Protein AF-A0A2E3C0H1-F1 (afdb_monomer_lite)

Sequence (231 aa):
MNRIRFKNGSYQVLHTPNLVIFPSMELMVGNWEDDELQGFYVEEYNNLSEAQCSAFQLPDIDWYKLVRMNVDHYHQLNKIVGSLLKKYNFFANKETHLMRPEELKEVTFNRVLNFGERYTTTYNMNDIITINIIDPWSKNLVRIANMLEKEPNLRIFNRKVYWDKIIILTGETELGLTYEIKLFPTILWRWAKWTNWYGFTNKNENQKAIEQQRLKAIELQNQVDKGISIR

Secondary structure (DSSP, 8-state):
-TTEEEETTEEEEEEPP--SS-HHHHHHH--SS-GGGTT-EEEEESSHHHHHHHHTTS----HHHHHHTTHHHHHHHHHHHHHHHHHTT---EEEEEE--HHHHHHHHHHHHHHHGGG--TTTT--TTEEEEEEES-HHHHHHHHHHHTT-GGG-EEEEEEETTTEEEEEEE-TTS-EEEEEEEEHHHHHHHHHHT-SSS----TTHHHHHHHHHHHHHHHHHHHHS----

Radius of gyration: 19.52 Å; chains: 1; bounding box: 40×41×61 Å

Structure (mmCIF, N/CA/C/O backbone):
data_AF-A0A2E3C0H1-F1
#
_entry.id   AF-A0A2E3C0H1-F1
#
loop_
_atom_site.group_PDB
_atom_site.id
_atom_site.type_symbol
_atom_site.label_atom_id
_atom_site.label_alt_id
_atom_site.label_comp_id
_atom_site.label_asym_id
_atom_site.label_entity_id
_atom_site.label_seq_id
_atom_site.pdbx_PDB_ins_code
_atom_site.Cartn_x
_atom_site.Cartn_y
_atom_site.Cartn_z
_atom_site.occupancy
_atom_site.B_iso_or_equiv
_atom_site.auth_seq_id
_atom_site.auth_comp_id
_atom_site.auth_asym_id
_atom_site.auth_atom_id
_atom_site.pdbx_PDB_model_num
ATOM 1 N N . MET A 1 1 ? 3.040 -6.111 -24.232 1.00 71.06 1 MET A N 1
ATOM 2 C CA . MET A 1 1 ? 4.317 -6.601 -23.669 1.00 71.06 1 MET A CA 1
ATOM 3 C C . MET A 1 1 ? 4.377 -6.212 -22.202 1.00 71.06 1 MET A C 1
ATOM 5 O O . MET A 1 1 ? 4.135 -5.048 -21.882 1.00 71.06 1 MET A O 1
ATOM 9 N N . ASN A 1 2 ? 4.606 -7.166 -21.301 1.00 83.25 2 ASN A N 1
ATOM 10 C CA . ASN A 1 2 ? 4.376 -6.933 -19.874 1.00 83.25 2 ASN A CA 1
ATOM 11 C C . ASN A 1 2 ? 5.464 -6.073 -19.216 1.00 83.25 2 ASN A C 1
ATOM 13 O O . ASN A 1 2 ? 5.162 -5.345 -18.276 1.00 83.25 2 ASN A O 1
ATOM 17 N N . ARG A 1 3 ? 6.673 -6.039 -19.782 1.00 87.25 3 ARG A N 1
ATOM 18 C CA . ARG A 1 3 ? 7.809 -5.239 -19.295 1.00 87.25 3 ARG A CA 1
ATOM 19 C C . ARG A 1 3 ? 7.939 -3.825 -19.857 1.00 87.25 3 ARG A C 1
ATOM 21 O O . ARG A 1 3 ? 8.905 -3.158 -19.521 1.00 87.25 3 ARG A O 1
ATOM 28 N N . ILE A 1 4 ? 7.011 -3.363 -20.696 1.00 91.50 4 ILE A N 1
ATOM 29 C CA . ILE A 1 4 ? 7.099 -2.039 -21.341 1.00 91.50 4 ILE A CA 1
ATOM 30 C C . ILE A 1 4 ? 5.911 -1.177 -20.942 1.00 91.50 4 ILE A C 1
ATOM 32 O O . ILE A 1 4 ? 4.773 -1.636 -21.063 1.00 91.50 4 ILE A O 1
ATOM 36 N N . ARG A 1 5 ? 6.135 0.077 -20.553 1.00 92.81 5 ARG A N 1
ATOM 37 C CA . ARG A 1 5 ? 5.082 1.104 -20.498 1.00 92.81 5 ARG A CA 1
ATOM 38 C C . ARG A 1 5 ? 5.486 2.340 -21.295 1.00 92.81 5 ARG A C 1
ATOM 40 O O . ARG A 1 5 ? 6.669 2.584 -21.489 1.00 92.81 5 ARG A O 1
ATOM 47 N N . PHE A 1 6 ? 4.510 3.121 -21.741 1.00 90.75 6 PHE A N 1
ATOM 48 C CA . PHE A 1 6 ? 4.754 4.409 -22.386 1.00 90.75 6 PHE A CA 1
ATOM 49 C C . PHE A 1 6 ? 4.352 5.529 -21.429 1.00 90.75 6 PHE A C 1
ATOM 51 O O . PHE A 1 6 ? 3.208 5.559 -20.971 1.00 90.75 6 PHE A O 1
ATOM 58 N N . LYS A 1 7 ? 5.286 6.421 -21.088 1.00 88.88 7 LYS A N 1
ATOM 59 C CA . LYS A 1 7 ? 5.061 7.477 -20.095 1.00 88.88 7 LYS A CA 1
ATOM 60 C C . LYS A 1 7 ? 5.921 8.694 -20.409 1.00 88.88 7 LYS A C 1
ATOM 62 O O . LYS A 1 7 ? 7.088 8.552 -20.734 1.00 88.88 7 LYS A O 1
ATOM 67 N N . ASN A 1 8 ? 5.341 9.891 -20.317 1.00 87.06 8 ASN A N 1
ATOM 68 C CA . ASN A 1 8 ? 6.039 11.166 -20.548 1.00 87.06 8 ASN A CA 1
ATOM 69 C C . ASN A 1 8 ? 6.786 11.266 -21.897 1.00 87.06 8 ASN A C 1
ATOM 71 O O . ASN A 1 8 ? 7.787 11.965 -21.998 1.00 87.06 8 ASN A O 1
ATOM 75 N N . GLY A 1 9 ? 6.292 10.592 -22.939 1.00 88.62 9 GLY A N 1
ATOM 76 C CA . GLY A 1 9 ? 6.898 10.627 -24.273 1.00 88.62 9 GLY A CA 1
ATOM 77 C C . GLY A 1 9 ? 8.019 9.610 -24.508 1.00 88.62 9 GLY A C 1
ATOM 78 O O . GLY A 1 9 ? 8.479 9.519 -25.642 1.00 88.62 9 GLY A O 1
ATOM 79 N N . SER A 1 10 ? 8.414 8.821 -23.501 1.00 92.69 10 SER A N 1
ATOM 80 C CA . SER A 1 10 ? 9.400 7.742 -23.636 1.00 92.69 10 SER A CA 1
ATOM 81 C C . SER A 1 10 ? 8.788 6.360 -23.371 1.00 92.69 10 SER A C 1
ATOM 83 O O . SER A 1 10 ? 7.774 6.201 -22.676 1.00 92.69 10 SER A O 1
ATOM 85 N N . TYR A 1 11 ? 9.391 5.334 -23.973 1.00 93.81 11 TYR A N 1
ATOM 86 C CA . TYR A 1 11 ? 9.109 3.936 -23.666 1.00 93.81 11 TYR A CA 1
ATOM 87 C C . TYR A 1 11 ? 10.015 3.496 -22.527 1.00 93.81 11 TYR A C 1
ATOM 89 O O . TYR A 1 11 ? 11.231 3.513 -22.652 1.00 93.81 11 TYR A O 1
ATOM 97 N N . GLN A 1 12 ? 9.420 3.084 -21.419 1.00 93.56 12 GLN A N 1
ATOM 98 C CA . GLN A 1 12 ? 10.130 2.617 -20.241 1.00 93.56 12 GLN A CA 1
ATOM 99 C C . GLN A 1 12 ? 10.099 1.091 -20.207 1.00 93.56 12 GLN A C 1
ATOM 101 O O . GLN A 1 12 ? 9.017 0.495 -20.273 1.00 93.56 12 GLN A O 1
ATOM 106 N N . VAL A 1 13 ? 11.266 0.465 -20.073 1.00 91.38 13 VAL A N 1
ATOM 107 C CA . VAL A 1 13 ? 11.426 -0.984 -19.911 1.00 91.38 13 VAL A CA 1
ATOM 108 C C . VAL A 1 13 ? 11.847 -1.286 -18.483 1.00 91.38 13 VAL A C 1
ATOM 110 O O . VAL A 1 13 ? 12.742 -0.642 -17.944 1.00 91.38 13 VAL A O 1
ATOM 113 N N . LEU A 1 14 ? 11.183 -2.257 -17.858 1.00 89.62 14 LEU A N 1
ATOM 114 C CA . LEU A 1 14 ? 11.539 -2.721 -16.523 1.00 89.62 14 LEU A CA 1
ATOM 115 C C . LEU A 1 14 ? 12.588 -3.831 -16.606 1.00 89.62 14 LEU A C 1
ATOM 117 O O . LEU A 1 14 ? 12.288 -4.942 -17.062 1.00 89.62 14 LEU A O 1
ATOM 121 N N . HIS A 1 15 ? 13.782 -3.541 -16.104 1.00 86.06 15 HIS A N 1
ATOM 122 C CA . HIS A 1 15 ? 14.871 -4.493 -15.974 1.00 86.06 15 HIS A CA 1
ATOM 123 C C . HIS A 1 15 ? 14.836 -5.126 -14.587 1.00 86.06 15 HIS A C 1
ATOM 125 O O . HIS A 1 15 ? 14.657 -4.453 -13.573 1.00 86.06 15 HIS A O 1
ATOM 131 N N . THR A 1 16 ? 14.962 -6.448 -14.569 1.00 77.62 16 THR A N 1
ATOM 132 C CA . THR A 1 16 ? 15.140 -7.245 -13.351 1.00 77.62 16 THR A CA 1
ATOM 133 C C . THR A 1 16 ? 16.623 -7.597 -13.246 1.00 77.62 16 THR A C 1
ATOM 135 O O . THR A 1 16 ? 17.240 -7.762 -14.304 1.00 77.62 16 THR A O 1
ATOM 138 N N . PRO A 1 17 ? 17.195 -7.751 -12.039 1.00 68.88 17 PRO A N 1
ATOM 139 C CA . PRO A 1 17 ? 18.549 -8.278 -11.876 1.00 68.88 17 PRO A CA 1
ATOM 140 C C . PRO A 1 17 ? 18.680 -9.665 -12.534 1.00 68.88 17 PRO A C 1
ATOM 142 O O . PRO A 1 17 ? 17.685 -10.253 -12.968 1.00 68.88 17 PRO A O 1
ATOM 145 N N . ASN A 1 18 ? 19.912 -10.172 -12.661 1.00 56.59 18 ASN A N 1
ATOM 146 C CA . ASN A 1 18 ? 20.208 -11.479 -13.265 1.00 56.59 18 ASN A CA 1
ATOM 147 C C . ASN A 1 18 ? 19.618 -12.619 -12.421 1.00 56.59 18 ASN A C 1
ATOM 149 O O . ASN A 1 18 ? 20.317 -13.269 -11.648 1.00 56.59 18 ASN A O 1
ATOM 153 N N . LEU A 1 19 ? 18.320 -12.849 -12.571 1.00 55.69 19 LEU A N 1
ATOM 154 C CA . LEU A 1 19 ? 17.603 -13.895 -11.871 1.00 55.69 19 LEU A CA 1
ATOM 155 C C . LEU A 1 19 ? 17.783 -15.222 -12.606 1.00 55.69 19 LEU A C 1
ATOM 157 O O . LEU A 1 19 ? 17.558 -15.328 -13.812 1.00 55.69 19 LEU A O 1
ATOM 161 N N . VAL A 1 20 ? 18.161 -16.252 -11.848 1.00 50.19 20 VAL A N 1
ATOM 162 C CA . VAL A 1 20 ? 18.131 -17.658 -12.286 1.00 50.19 20 VAL A CA 1
ATOM 163 C C . VAL A 1 20 ? 16.683 -18.194 -12.267 1.00 50.19 20 VAL A C 1
ATOM 165 O O . VAL A 1 20 ? 16.387 -19.212 -12.892 1.00 50.19 20 VAL A O 1
ATOM 168 N N . ILE A 1 21 ? 15.762 -17.493 -11.589 1.00 54.34 21 ILE A N 1
ATOM 169 C CA . ILE A 1 21 ? 14.354 -17.860 -11.377 1.00 54.34 21 ILE A CA 1
ATOM 170 C C . ILE A 1 21 ? 13.423 -16.819 -12.033 1.00 54.34 21 ILE A C 1
ATOM 172 O O . ILE A 1 21 ? 13.814 -15.698 -12.347 1.00 54.34 21 ILE A O 1
ATOM 176 N N . PHE A 1 22 ? 12.168 -17.193 -12.306 1.00 60.09 22 PHE A N 1
ATOM 177 C CA . PHE A 1 22 ? 11.164 -16.277 -12.850 1.00 60.09 22 PHE A CA 1
ATOM 178 C C . PHE A 1 22 ? 10.864 -15.125 -11.865 1.00 60.09 22 PHE A C 1
ATOM 180 O O . PHE A 1 22 ? 10.327 -15.402 -10.790 1.00 60.09 22 PHE A O 1
ATOM 187 N N . PRO A 1 23 ? 11.038 -13.843 -12.255 1.00 57.47 23 PRO A N 1
ATOM 188 C CA . PRO A 1 23 ? 10.806 -12.686 -11.377 1.00 57.47 23 PRO A CA 1
ATOM 189 C C . PRO A 1 23 ? 9.388 -12.618 -10.800 1.00 57.47 23 PRO A C 1
ATOM 191 O O . PRO A 1 23 ? 9.147 -12.041 -9.745 1.00 57.47 23 PRO A O 1
ATOM 194 N N . SER A 1 24 ? 8.422 -13.228 -11.494 1.00 57.44 24 SER A N 1
ATOM 195 C CA . SER A 1 24 ? 7.048 -13.322 -11.004 1.00 57.44 24 SER A CA 1
ATOM 196 C C . SER A 1 24 ? 6.953 -14.134 -9.708 1.00 57.44 24 SER A C 1
ATOM 198 O O . SER A 1 24 ? 6.109 -13.818 -8.889 1.00 57.44 24 SER A O 1
ATOM 200 N N . MET A 1 25 ? 7.789 -15.158 -9.496 1.00 60.09 25 MET A N 1
ATOM 201 C CA . MET A 1 25 ? 7.758 -15.955 -8.263 1.00 60.09 25 MET A CA 1
ATOM 202 C C . MET A 1 25 ? 8.371 -15.215 -7.074 1.00 60.09 25 MET A C 1
ATOM 204 O O . MET A 1 25 ? 7.832 -15.290 -5.977 1.00 60.09 25 MET A O 1
ATOM 208 N N . GLU A 1 26 ? 9.443 -14.460 -7.278 1.00 61.78 26 GLU A N 1
ATOM 209 C CA . GLU A 1 26 ? 10.060 -13.672 -6.203 1.00 61.78 26 GLU A CA 1
ATOM 210 C C . GLU A 1 26 ? 9.160 -12.516 -5.764 1.00 61.78 26 GLU A C 1
ATOM 212 O O . GLU A 1 26 ? 8.947 -12.319 -4.570 1.00 61.78 26 GLU A O 1
ATOM 217 N N . LEU A 1 27 ? 8.528 -11.828 -6.725 1.00 61.03 27 LEU A N 1
ATOM 218 C CA . LEU A 1 27 ? 7.491 -10.833 -6.436 1.00 61.03 27 LEU A CA 1
ATOM 219 C C . LEU A 1 27 ? 6.279 -11.440 -5.704 1.00 61.03 27 LEU A C 1
ATOM 221 O O . LEU A 1 27 ? 5.587 -10.718 -4.993 1.00 61.03 27 LEU A O 1
ATOM 225 N N . MET A 1 28 ? 5.999 -12.739 -5.883 1.00 59.97 28 MET A N 1
ATOM 226 C CA . MET A 1 28 ? 4.934 -13.440 -5.149 1.00 59.97 28 MET A CA 1
ATOM 227 C C . MET A 1 28 ? 5.344 -13.767 -3.718 1.00 59.97 28 MET A C 1
ATOM 229 O O . MET A 1 28 ? 4.558 -13.562 -2.802 1.00 59.97 28 MET A O 1
ATOM 233 N N . VAL A 1 29 ? 6.527 -14.346 -3.527 1.00 56.88 29 VAL A N 1
ATOM 234 C CA . VAL A 1 29 ? 6.905 -14.913 -2.229 1.00 56.88 29 VAL A CA 1
ATOM 235 C C . VAL A 1 29 ? 7.360 -13.825 -1.262 1.00 56.88 29 VAL A C 1
ATOM 237 O O . VAL A 1 29 ? 7.065 -13.948 -0.081 1.00 56.88 29 VAL A O 1
ATOM 240 N N . GLY A 1 30 ? 8.009 -12.758 -1.752 1.00 52.34 30 GLY A N 1
ATOM 241 C CA . GLY A 1 30 ? 8.569 -11.696 -0.913 1.00 52.34 30 GLY A CA 1
ATOM 242 C C . GLY A 1 30 ? 9.574 -12.262 0.091 1.00 52.34 30 GLY A C 1
ATOM 243 O O . GLY A 1 30 ? 9.207 -12.682 1.186 1.00 52.34 30 GLY A O 1
ATOM 244 N N . ASN A 1 31 ? 10.857 -12.314 -0.266 1.00 47.72 31 ASN A N 1
ATOM 245 C CA . ASN A 1 31 ? 11.858 -12.855 0.654 1.00 47.72 31 ASN A CA 1
ATOM 246 C C . ASN A 1 31 ? 12.156 -11.858 1.787 1.00 47.72 31 ASN A C 1
ATOM 248 O O . ASN A 1 31 ? 12.276 -10.660 1.548 1.00 47.72 31 ASN A O 1
ATOM 252 N N . TRP A 1 32 ? 12.323 -12.358 3.019 1.00 43.00 32 TRP A N 1
ATOM 253 C CA . TRP A 1 32 ? 12.634 -11.539 4.206 1.00 43.00 32 TRP A CA 1
ATOM 254 C C . TRP A 1 32 ? 13.971 -10.784 4.098 1.00 43.00 32 TRP A C 1
ATOM 256 O O . TRP A 1 32 ? 14.134 -9.759 4.757 1.00 43.00 32 TRP A O 1
ATOM 266 N N . GLU A 1 33 ? 14.906 -11.275 3.277 1.00 49.00 33 GLU A N 1
ATOM 267 C CA . GLU A 1 33 ? 16.220 -10.651 3.058 1.00 49.00 33 GLU A CA 1
ATOM 268 C C . GLU A 1 33 ? 16.279 -9.796 1.777 1.00 49.00 33 GLU A C 1
ATOM 270 O O . GLU A 1 33 ? 17.138 -8.931 1.688 1.00 49.00 33 GLU A O 1
ATOM 275 N N . ASP A 1 34 ? 15.346 -9.960 0.822 1.00 52.75 34 ASP A N 1
ATOM 276 C CA . ASP A 1 34 ? 15.227 -9.176 -0.432 1.00 52.75 34 ASP A CA 1
ATOM 277 C C . ASP A 1 34 ? 16.498 -8.992 -1.296 1.00 52.75 34 ASP A C 1
ATOM 279 O O . ASP A 1 34 ? 16.452 -8.286 -2.304 1.00 52.75 34 ASP A O 1
ATOM 283 N N . ASP A 1 35 ? 17.619 -9.628 -0.957 1.00 51.03 35 ASP A N 1
ATOM 284 C CA . ASP A 1 35 ? 18.908 -9.416 -1.626 1.00 51.03 35 ASP A CA 1
ATOM 285 C C . ASP A 1 35 ? 18.879 -9.791 -3.120 1.00 51.03 35 ASP A C 1
ATOM 287 O O . ASP A 1 35 ? 19.577 -9.179 -3.926 1.00 51.03 35 ASP A O 1
ATOM 291 N N . GLU A 1 36 ? 18.013 -10.728 -3.523 1.00 52.81 36 GLU A N 1
ATOM 292 C CA . GLU A 1 36 ? 17.829 -11.142 -4.926 1.00 52.81 36 GLU A CA 1
ATOM 293 C C . GLU A 1 36 ? 16.987 -10.151 -5.752 1.00 52.81 36 GLU A C 1
ATOM 295 O O . GLU A 1 36 ? 17.074 -10.130 -6.979 1.00 52.81 36 GLU A O 1
ATOM 300 N N . LEU A 1 37 ? 16.204 -9.289 -5.093 1.00 56.81 37 LEU A N 1
ATOM 301 C CA . LEU A 1 37 ? 15.351 -8.282 -5.732 1.00 56.81 37 LEU A CA 1
ATOM 302 C C . LEU A 1 37 ? 16.016 -6.895 -5.803 1.00 56.81 37 LEU A C 1
ATOM 304 O O . LEU A 1 37 ? 15.425 -5.954 -6.340 1.00 56.81 37 LEU A O 1
ATOM 308 N N . GLN A 1 38 ? 17.252 -6.762 -5.315 1.00 59.25 38 GLN A N 1
ATOM 309 C CA . GLN A 1 38 ? 18.065 -5.560 -5.498 1.00 59.25 38 GLN A CA 1
ATOM 310 C C . GLN A 1 38 ? 18.543 -5.440 -6.952 1.00 59.25 38 GLN A C 1
ATOM 312 O O . GLN A 1 38 ? 18.881 -6.423 -7.606 1.00 59.25 38 GLN A O 1
ATOM 317 N N . GLY A 1 39 ? 18.589 -4.213 -7.475 1.00 65.44 39 GLY A N 1
ATOM 318 C CA . GLY A 1 39 ? 19.062 -3.957 -8.844 1.00 65.44 39 GLY A CA 1
ATOM 319 C C . GLY A 1 39 ? 17.983 -3.973 -9.930 1.00 65.44 39 GLY A C 1
ATOM 320 O O . GLY A 1 39 ? 18.314 -4.003 -11.115 1.00 65.44 39 GLY A O 1
ATOM 321 N N . PHE A 1 40 ? 16.696 -3.901 -9.568 1.00 79.38 40 PHE A N 1
ATOM 322 C CA . PHE A 1 40 ? 15.684 -3.470 -10.535 1.00 79.38 40 PHE A CA 1
ATOM 323 C C . PHE A 1 40 ? 15.992 -2.041 -10.981 1.00 79.38 40 PHE A C 1
ATOM 325 O O . PHE A 1 40 ? 16.271 -1.161 -10.165 1.00 79.38 40 PHE A O 1
ATOM 332 N N . TYR A 1 41 ? 15.876 -1.790 -12.279 1.00 85.56 41 TYR A N 1
ATOM 333 C CA . TYR A 1 41 ? 15.976 -0.445 -12.826 1.00 85.56 41 TYR A CA 1
ATOM 334 C C . TYR A 1 41 ? 15.032 -0.277 -14.013 1.00 85.56 41 TYR A C 1
ATOM 336 O O . TYR A 1 41 ? 14.503 -1.242 -14.569 1.00 85.56 41 TYR A O 1
ATOM 344 N N . VAL A 1 42 ? 14.772 0.977 -14.369 1.00 88.06 42 VAL A N 1
ATOM 345 C CA . VAL A 1 42 ? 13.973 1.323 -15.543 1.00 88.06 42 VAL A CA 1
ATOM 346 C C . VAL A 1 42 ? 14.883 1.992 -16.556 1.00 88.06 42 VAL A C 1
ATOM 348 O O . VAL A 1 42 ? 15.536 2.982 -16.235 1.00 88.06 42 VAL A O 1
ATOM 351 N N . GLU A 1 43 ? 14.904 1.449 -17.767 1.00 91.12 43 GLU A N 1
ATOM 352 C CA . GLU A 1 43 ? 15.620 2.021 -18.904 1.00 91.12 43 GLU A CA 1
ATOM 353 C C . GLU A 1 43 ? 14.623 2.704 -19.841 1.00 91.12 43 GLU A C 1
ATOM 355 O O . GLU A 1 43 ? 13.515 2.201 -20.057 1.00 91.12 43 GLU A O 1
ATOM 360 N N . GLU A 1 44 ? 14.988 3.873 -20.366 1.00 92.81 44 GLU A N 1
ATOM 361 C CA . GLU A 1 44 ? 14.123 4.662 -21.241 1.00 92.81 44 GLU A CA 1
ATOM 362 C C . GLU A 1 44 ? 14.606 4.622 -22.690 1.00 92.81 44 GLU A C 1
ATOM 364 O O . GLU A 1 44 ? 15.787 4.800 -22.975 1.00 92.81 44 GLU A O 1
ATOM 369 N N . TYR A 1 45 ? 13.660 4.460 -23.611 1.00 93.94 45 TYR A N 1
ATOM 370 C CA . TYR A 1 45 ? 13.889 4.397 -25.046 1.00 93.94 45 TYR A CA 1
ATOM 371 C C . TYR A 1 45 ? 13.006 5.404 -25.775 1.00 93.94 45 TYR A C 1
ATOM 373 O O . TYR A 1 45 ? 11.858 5.664 -25.397 1.00 93.94 45 TYR A O 1
ATOM 381 N N . ASN A 1 46 ? 13.525 5.928 -26.882 1.00 93.19 46 ASN A N 1
ATOM 382 C CA . ASN A 1 46 ? 12.803 6.885 -27.719 1.00 93.19 46 ASN A CA 1
ATOM 383 C C . ASN A 1 46 ? 11.826 6.200 -28.684 1.00 93.19 46 ASN A C 1
ATOM 385 O O . ASN A 1 46 ? 10.861 6.820 -29.129 1.00 93.19 46 ASN A O 1
ATOM 389 N N . ASN A 1 47 ? 12.056 4.927 -29.019 1.00 93.62 47 ASN A N 1
ATOM 390 C CA . ASN A 1 47 ? 11.200 4.177 -29.929 1.00 93.62 47 ASN A CA 1
ATOM 391 C C . ASN A 1 47 ? 10.788 2.814 -29.359 1.00 93.62 47 ASN A C 1
ATOM 393 O O . ASN A 1 47 ? 11.462 2.220 -28.518 1.00 93.62 47 ASN A O 1
ATOM 397 N N . LEU A 1 48 ? 9.637 2.331 -29.833 1.00 93.25 48 LEU A N 1
ATOM 398 C CA . LEU A 1 48 ? 9.054 1.075 -29.370 1.00 93.25 48 LEU A CA 1
ATOM 399 C C . LEU A 1 48 ? 9.913 -0.134 -29.760 1.00 93.25 48 LEU A C 1
ATOM 401 O O . LEU A 1 48 ? 9.978 -1.091 -28.997 1.00 93.25 48 LEU A O 1
ATOM 405 N N . SER A 1 49 ? 10.559 -0.098 -30.927 1.00 94.19 49 SER A N 1
ATOM 406 C CA . SER A 1 49 ? 11.342 -1.224 -31.443 1.00 94.19 49 SER A CA 1
ATOM 407 C C . SER A 1 49 ? 12.553 -1.532 -30.560 1.00 94.19 49 SER A C 1
ATOM 409 O O . SER A 1 49 ? 12.772 -2.687 -30.213 1.00 94.19 49 SER A O 1
ATOM 411 N N . GLU A 1 50 ? 13.302 -0.513 -30.137 1.00 92.62 50 GLU A N 1
ATOM 412 C CA . GLU A 1 50 ? 14.419 -0.645 -29.193 1.00 92.62 50 GLU A CA 1
ATOM 413 C C . GLU A 1 50 ? 13.938 -1.168 -27.840 1.00 92.62 50 GLU A C 1
ATOM 415 O O . GLU A 1 50 ? 14.492 -2.139 -27.321 1.00 92.62 50 GLU A O 1
ATOM 420 N N . ALA A 1 51 ? 12.849 -0.594 -27.317 1.00 93.00 51 ALA A N 1
ATOM 421 C CA . ALA A 1 51 ? 12.249 -1.044 -26.066 1.00 93.00 51 ALA A CA 1
ATOM 422 C C . ALA A 1 51 ? 11.826 -2.523 -26.132 1.00 93.00 51 ALA A C 1
ATOM 424 O O . ALA A 1 51 ? 12.013 -3.274 -25.176 1.00 93.00 51 ALA A O 1
ATOM 425 N N . GLN A 1 52 ? 11.272 -2.961 -27.266 1.00 92.50 52 GLN A N 1
ATOM 426 C CA . GLN A 1 52 ? 10.910 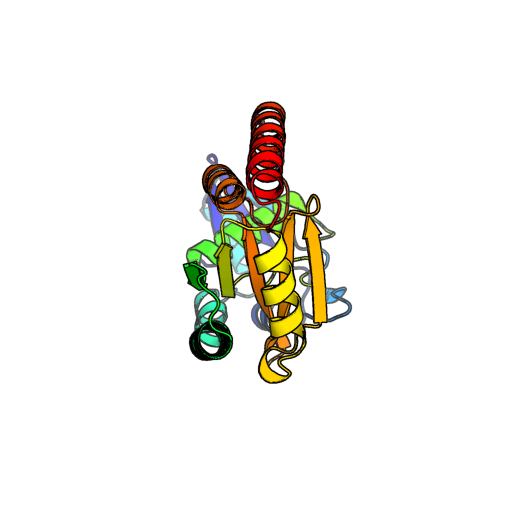-4.357 -27.509 1.00 92.50 52 GLN A CA 1
ATOM 427 C C . GLN A 1 52 ? 12.140 -5.259 -27.571 1.00 92.50 52 GLN A C 1
ATOM 429 O O . GLN A 1 52 ? 12.159 -6.279 -26.886 1.00 92.50 52 GLN A O 1
ATOM 434 N N . CYS A 1 53 ? 13.165 -4.883 -28.338 1.00 91.38 53 CYS A N 1
ATOM 435 C CA . CYS A 1 53 ? 14.415 -5.636 -28.434 1.00 91.38 53 CYS A CA 1
ATOM 436 C C . CYS A 1 53 ? 15.055 -5.858 -27.060 1.00 91.38 53 CYS A C 1
ATOM 438 O O . CYS A 1 53 ? 15.472 -6.976 -26.767 1.00 91.38 53 CYS A O 1
ATOM 440 N N . SER A 1 54 ? 15.080 -4.824 -26.217 1.00 88.88 54 SER A N 1
ATOM 441 C CA . SER A 1 54 ? 15.568 -4.919 -24.839 1.00 88.88 54 SER A CA 1
ATOM 442 C C . SER A 1 54 ? 14.689 -5.842 -23.989 1.00 88.88 54 SER A C 1
ATOM 444 O O . SER A 1 54 ? 15.162 -6.814 -23.401 1.00 88.88 54 SER A O 1
ATOM 446 N N . ALA A 1 55 ? 13.371 -5.630 -24.007 1.00 88.94 55 ALA A N 1
ATOM 447 C CA . ALA A 1 55 ? 12.442 -6.413 -23.201 1.00 88.94 55 ALA A CA 1
ATOM 448 C C . ALA A 1 55 ? 12.390 -7.908 -23.580 1.00 88.94 55 ALA A C 1
ATOM 450 O O . ALA A 1 55 ? 12.110 -8.730 -22.712 1.00 88.94 55 ALA A O 1
ATOM 451 N N . PHE A 1 56 ? 12.658 -8.279 -24.839 1.00 88.69 56 PHE A N 1
ATOM 452 C CA . PHE A 1 56 ? 12.698 -9.681 -25.285 1.00 88.69 56 PHE A CA 1
ATOM 453 C C . PHE A 1 56 ? 13.894 -10.471 -24.741 1.00 88.69 56 PHE A C 1
ATOM 455 O O . PHE A 1 56 ? 13.852 -11.699 -24.740 1.00 88.69 56 PHE A O 1
ATOM 462 N N . GLN A 1 57 ? 14.943 -9.792 -24.273 1.00 87.12 57 GLN A N 1
ATOM 463 C CA . GLN A 1 57 ? 16.105 -10.436 -23.652 1.00 87.12 57 GLN A CA 1
ATOM 464 C C . GLN A 1 57 ? 15.844 -10.829 -22.190 1.00 87.12 57 GLN A C 1
ATOM 466 O O . GLN A 1 57 ? 16.655 -11.523 -21.583 1.00 87.12 57 GLN A O 1
ATOM 471 N N . LEU A 1 58 ? 14.717 -10.391 -21.621 1.00 85.06 58 LEU A N 1
ATOM 472 C CA . LEU A 1 58 ? 14.377 -10.553 -20.213 1.00 85.06 58 LEU A CA 1
ATOM 473 C C . LEU A 1 58 ? 13.209 -11.544 -20.039 1.00 85.06 58 LEU A C 1
ATOM 475 O O . LEU A 1 58 ? 12.305 -11.585 -20.876 1.00 85.06 58 LEU A O 1
ATOM 479 N N . PRO A 1 59 ? 13.156 -12.314 -18.934 1.00 82.06 59 PRO A N 1
ATOM 480 C CA . PRO A 1 59 ? 12.056 -13.248 -18.677 1.00 82.06 59 PRO A CA 1
ATOM 481 C C . PRO A 1 59 ? 10.734 -12.501 -18.471 1.00 82.06 59 PRO A C 1
ATOM 483 O O . PRO A 1 59 ? 10.713 -11.499 -17.770 1.00 82.06 59 PRO A O 1
ATOM 486 N N . ASP A 1 60 ? 9.611 -12.954 -19.024 1.00 82.62 60 ASP A N 1
ATOM 487 C CA . ASP A 1 60 ? 8.361 -12.182 -18.928 1.00 82.62 60 ASP A CA 1
ATOM 488 C C . ASP A 1 60 ? 7.821 -12.057 -17.482 1.00 82.62 60 ASP A C 1
ATOM 490 O O . ASP A 1 60 ? 8.098 -12.892 -16.616 1.00 82.62 60 ASP A O 1
ATOM 494 N N . ILE A 1 61 ? 7.045 -10.998 -17.217 1.00 84.69 61 ILE A N 1
ATOM 495 C CA . ILE A 1 61 ? 6.375 -10.780 -15.922 1.00 84.69 61 ILE A CA 1
ATOM 496 C C . ILE A 1 61 ? 4.868 -10.928 -16.109 1.00 84.69 61 ILE A C 1
ATOM 498 O O . ILE A 1 61 ? 4.241 -10.126 -16.799 1.00 84.69 61 ILE A O 1
ATOM 502 N N . ASP A 1 62 ? 4.267 -11.924 -15.461 1.00 86.62 62 ASP A N 1
ATOM 503 C CA . ASP A 1 62 ? 2.829 -12.169 -15.564 1.00 86.62 62 ASP A CA 1
ATOM 504 C C . ASP A 1 62 ? 2.061 -11.417 -14.466 1.00 86.62 62 ASP A C 1
ATOM 506 O O . ASP A 1 62 ? 1.711 -11.959 -13.413 1.00 86.62 62 ASP A O 1
ATOM 510 N N . TRP A 1 63 ? 1.783 -10.136 -14.727 1.00 87.12 63 TRP A N 1
ATOM 511 C CA . TRP A 1 63 ? 0.998 -9.273 -13.835 1.00 87.12 63 TRP A CA 1
ATOM 512 C C . TRP A 1 63 ? -0.409 -9.814 -13.566 1.00 87.12 63 TRP A C 1
ATOM 514 O O . TRP A 1 63 ? -0.958 -9.607 -12.484 1.00 87.12 63 TRP A O 1
ATOM 524 N N . TYR A 1 64 ? -1.003 -10.512 -14.538 1.00 90.31 64 TYR A N 1
ATOM 525 C CA . TYR A 1 64 ? -2.344 -11.064 -14.390 1.00 90.31 64 TYR A CA 1
ATOM 526 C C . TYR A 1 64 ? -2.342 -12.217 -13.393 1.00 90.31 64 TYR A C 1
ATOM 528 O O . TYR A 1 64 ? -3.179 -12.260 -12.491 1.00 90.31 64 TYR A O 1
ATOM 536 N N . LYS A 1 65 ? -1.371 -13.127 -13.509 1.00 86.88 65 LYS A N 1
ATOM 537 C CA . LYS A 1 65 ? -1.176 -14.216 -12.551 1.00 86.88 65 LYS A CA 1
ATOM 538 C C . LYS A 1 65 ? -0.899 -13.685 -11.146 1.00 86.88 65 LYS A C 1
ATOM 540 O O . LYS A 1 65 ? -1.513 -14.184 -10.205 1.00 86.88 65 LYS A O 1
ATOM 545 N N . LEU A 1 66 ? -0.062 -12.650 -11.015 1.00 83.69 66 LEU A N 1
ATOM 546 C CA . LEU A 1 66 ? 0.223 -11.991 -9.733 1.00 83.69 66 LEU A CA 1
ATOM 547 C C . LEU A 1 66 ? -1.057 -11.506 -9.036 1.00 83.69 66 LEU A C 1
ATOM 549 O O . LEU A 1 66 ? -1.300 -11.837 -7.877 1.00 83.69 66 LEU A O 1
ATOM 553 N N . VAL A 1 67 ? -1.922 -10.781 -9.749 1.00 88.81 67 VAL A N 1
ATOM 554 C CA . VAL A 1 67 ? -3.200 -10.310 -9.190 1.00 88.81 67 VAL A CA 1
ATOM 555 C C . VAL A 1 67 ? -4.165 -11.468 -8.935 1.00 88.81 67 VAL A C 1
ATOM 557 O O . VAL A 1 67 ? -4.787 -11.534 -7.877 1.00 88.81 67 VAL A O 1
ATOM 560 N N . ARG A 1 68 ? -4.282 -12.415 -9.874 1.00 90.56 68 ARG A N 1
ATOM 561 C CA . ARG A 1 68 ? -5.221 -13.542 -9.779 1.00 90.56 68 ARG A CA 1
ATOM 562 C C . ARG A 1 68 ? -4.982 -14.395 -8.534 1.00 90.56 68 ARG A C 1
ATOM 564 O O . ARG A 1 68 ? -5.948 -14.816 -7.906 1.00 90.56 68 ARG A O 1
ATOM 571 N N . MET A 1 69 ? -3.725 -14.619 -8.157 1.00 86.00 69 MET A N 1
ATOM 572 C CA . MET A 1 69 ? -3.371 -15.386 -6.954 1.00 86.00 69 MET A CA 1
ATOM 573 C C . MET A 1 69 ? -3.822 -14.716 -5.648 1.00 86.00 69 MET A C 1
ATOM 575 O O . MET A 1 69 ? -3.954 -15.384 -4.629 1.00 86.00 69 MET A O 1
ATOM 579 N N . ASN A 1 70 ? -4.112 -13.414 -5.680 1.00 88.94 70 ASN A N 1
ATOM 580 C CA . ASN A 1 70 ? -4.560 -12.644 -4.524 1.00 88.94 70 ASN A CA 1
ATOM 581 C C . ASN A 1 70 ? -6.093 -12.561 -4.400 1.00 88.94 70 ASN A C 1
ATOM 583 O O . ASN A 1 70 ? -6.590 -12.080 -3.384 1.00 88.94 70 ASN A O 1
ATOM 587 N N . VAL A 1 71 ? -6.864 -13.021 -5.394 1.00 93.19 71 VAL A N 1
ATOM 588 C CA . VAL A 1 71 ? -8.331 -12.845 -5.436 1.00 93.19 71 VAL A CA 1
ATOM 589 C C . VAL A 1 71 ? -9.032 -13.545 -4.269 1.00 93.19 71 VAL A C 1
ATOM 591 O O . VAL A 1 71 ? -9.854 -12.938 -3.580 1.00 93.19 71 VAL A O 1
ATOM 594 N N . ASP A 1 72 ? -8.693 -14.806 -4.005 1.00 93.81 72 ASP A N 1
ATOM 595 C CA . ASP A 1 72 ? -9.349 -15.570 -2.940 1.00 93.81 72 ASP A CA 1
ATOM 596 C C . ASP A 1 72 ? -8.975 -15.023 -1.558 1.00 93.81 72 ASP A C 1
ATOM 598 O O . ASP A 1 72 ? -9.848 -14.811 -0.709 1.00 93.81 72 ASP A O 1
ATOM 602 N N . HIS A 1 73 ? -7.696 -14.691 -1.358 1.00 92.19 73 HIS A N 1
ATOM 603 C CA . HIS A 1 73 ? -7.215 -14.046 -0.137 1.00 92.19 73 HIS A CA 1
ATOM 604 C C . HIS A 1 73 ? -7.874 -12.682 0.086 1.00 92.19 73 HIS A C 1
ATOM 606 O O . HIS A 1 73 ? -8.299 -12.382 1.200 1.00 92.19 73 HIS A O 1
ATOM 612 N N . TYR A 1 74 ? -8.056 -11.885 -0.969 1.00 95.12 74 TYR A N 1
ATOM 613 C CA . TYR A 1 74 ? -8.782 -10.620 -0.909 1.00 95.12 74 TYR A CA 1
ATOM 614 C C . TYR A 1 74 ? -10.204 -10.806 -0.364 1.00 95.12 74 TYR A C 1
ATOM 616 O O . TYR A 1 74 ? -10.616 -10.101 0.562 1.00 95.12 74 TYR A O 1
ATOM 624 N N . HIS A 1 75 ? -10.956 -11.780 -0.887 1.00 96.12 75 HIS A N 1
ATOM 625 C CA . HIS A 1 75 ? -12.316 -12.052 -0.420 1.00 96.12 75 HIS A CA 1
ATOM 626 C C . HIS A 1 75 ? -12.351 -12.554 1.028 1.00 96.12 75 HIS A C 1
ATOM 628 O O . HIS A 1 75 ? -13.202 -12.115 1.811 1.00 96.12 75 HIS A O 1
ATOM 634 N N . GLN A 1 76 ? -11.418 -13.431 1.404 1.00 95.62 76 GLN A N 1
ATOM 635 C CA . GLN A 1 76 ? -11.290 -13.939 2.770 1.00 95.62 76 GLN A CA 1
ATOM 636 C C . GLN A 1 76 ? -10.973 -12.816 3.762 1.00 95.62 76 GLN A C 1
ATOM 638 O O . GLN A 1 76 ? -11.718 -12.629 4.726 1.00 95.62 76 GLN A O 1
ATOM 643 N N . LEU A 1 77 ? -9.941 -12.013 3.495 1.00 95.88 77 LEU A N 1
ATOM 644 C CA . LEU A 1 77 ? -9.542 -10.882 4.336 1.00 95.88 77 LEU A CA 1
ATOM 645 C C . LEU A 1 77 ? -10.676 -9.865 4.473 1.00 95.88 77 LEU A C 1
ATOM 647 O O . LEU A 1 77 ? -11.007 -9.435 5.580 1.00 95.88 77 LEU A O 1
ATOM 651 N N . ASN A 1 78 ? -11.350 -9.534 3.367 1.00 96.31 78 ASN A N 1
ATOM 652 C CA . ASN A 1 78 ? -12.486 -8.618 3.383 1.00 96.31 78 ASN A CA 1
ATOM 653 C C . ASN A 1 78 ? -13.626 -9.132 4.286 1.00 96.31 78 ASN A C 1
ATOM 655 O O . ASN A 1 78 ? -14.228 -8.356 5.044 1.00 96.31 78 ASN A O 1
ATOM 659 N N . LYS A 1 79 ? -13.906 -10.442 4.242 1.00 97.44 79 LYS A N 1
ATOM 660 C CA . LYS A 1 79 ? -14.903 -11.097 5.099 1.00 97.44 79 LYS A CA 1
ATOM 661 C C . LYS A 1 79 ? -14.477 -11.089 6.567 1.00 97.44 79 LYS A C 1
ATOM 663 O O . LYS A 1 79 ? -15.287 -10.697 7.407 1.00 97.44 79 LYS A O 1
ATOM 668 N N . ILE A 1 80 ? -13.233 -11.464 6.873 1.00 97.06 80 ILE A N 1
ATOM 669 C CA . ILE A 1 80 ? -12.689 -11.489 8.240 1.00 97.06 80 ILE A CA 1
ATOM 670 C C . ILE A 1 80 ? -12.779 -10.093 8.854 1.00 97.06 80 ILE A C 1
ATOM 672 O O . ILE A 1 80 ? -13.491 -9.909 9.842 1.00 97.06 80 ILE A O 1
ATOM 676 N N . VAL A 1 81 ? -12.179 -9.083 8.215 1.00 97.50 81 VAL A N 1
ATOM 677 C CA . VAL A 1 81 ? -12.189 -7.701 8.719 1.00 97.50 81 VAL A CA 1
ATOM 678 C C . VAL A 1 81 ? -13.620 -7.176 8.864 1.00 97.50 81 VAL A C 1
ATOM 680 O O . VAL A 1 81 ? -13.967 -6.593 9.888 1.00 97.50 81 VAL A O 1
ATOM 683 N N . GLY A 1 82 ? -14.493 -7.423 7.880 1.00 97.62 82 GLY A N 1
ATOM 684 C CA . GLY A 1 82 ? -15.903 -7.028 7.969 1.00 97.62 82 GLY A CA 1
ATOM 685 C C . GLY A 1 82 ? -16.644 -7.669 9.146 1.00 97.62 82 GLY A C 1
ATOM 686 O O . GLY A 1 82 ? -17.402 -6.994 9.843 1.00 97.62 82 GLY A O 1
ATOM 687 N N . SER A 1 83 ? -16.408 -8.961 9.386 1.00 97.19 83 SER A N 1
ATOM 688 C CA . SER A 1 83 ? -17.022 -9.703 10.488 1.00 97.19 83 SER A CA 1
ATOM 689 C C . SER A 1 83 ? -16.551 -9.199 11.849 1.00 97.19 83 SER A C 1
ATOM 691 O O . SER A 1 83 ? -17.370 -9.056 12.753 1.00 97.19 83 SER A O 1
ATOM 693 N N . LEU A 1 84 ? -15.270 -8.846 11.972 1.00 97.25 84 LEU A N 1
ATOM 694 C CA . LEU A 1 84 ? -14.697 -8.292 13.192 1.00 97.25 84 LEU A CA 1
ATOM 695 C C . LEU A 1 84 ? -15.273 -6.912 13.501 1.00 97.25 84 LEU A C 1
ATOM 697 O O . LEU A 1 84 ? -15.746 -6.687 14.613 1.00 97.25 84 LEU A O 1
ATOM 701 N N . LEU A 1 85 ? -15.323 -6.011 12.516 1.00 97.25 85 LEU A N 1
ATOM 702 C CA . LEU A 1 85 ? -15.918 -4.685 12.712 1.00 97.25 85 LEU A CA 1
ATOM 703 C C . LEU A 1 85 ? -17.371 -4.791 13.196 1.00 97.25 85 LEU A C 1
ATOM 705 O O . LEU A 1 85 ? -17.751 -4.116 14.153 1.00 97.25 85 LEU A O 1
ATOM 709 N N . LYS A 1 86 ? -18.156 -5.704 12.607 1.00 96.69 86 LYS A N 1
ATOM 710 C CA . LYS A 1 86 ? -19.540 -5.962 13.025 1.00 96.69 86 LYS A CA 1
ATOM 711 C C . LYS A 1 86 ? -19.627 -6.597 14.417 1.00 96.69 86 LYS A C 1
ATOM 713 O O . LYS A 1 86 ? -20.426 -6.150 15.229 1.00 96.69 86 LYS A O 1
ATOM 718 N N . LYS A 1 87 ? -18.807 -7.612 14.710 1.00 96.06 87 LYS A N 1
ATOM 719 C CA . LYS A 1 87 ? -18.790 -8.332 15.998 1.00 96.06 87 LYS A CA 1
ATOM 720 C C . LYS A 1 87 ? -18.520 -7.397 17.179 1.00 96.06 87 LYS A C 1
ATOM 722 O O . LYS A 1 87 ? -19.118 -7.568 18.235 1.00 96.06 87 LYS A O 1
ATOM 727 N N . TYR A 1 88 ? -17.637 -6.418 16.994 1.00 95.06 88 TYR A N 1
ATOM 728 C CA . TYR A 1 88 ? -17.269 -5.445 18.024 1.00 95.06 88 TYR A CA 1
ATOM 729 C C . TYR A 1 88 ? -18.074 -4.135 17.953 1.00 95.06 88 TYR A C 1
ATOM 731 O O . TYR A 1 88 ? -17.774 -3.204 18.699 1.00 95.06 88 TYR A O 1
ATOM 739 N N . ASN A 1 89 ? -19.108 -4.064 17.103 1.00 94.81 89 ASN A N 1
ATOM 740 C CA . ASN A 1 89 ? -19.972 -2.891 16.915 1.00 94.81 89 ASN A CA 1
ATOM 741 C C . ASN A 1 89 ? -19.205 -1.600 16.571 1.00 94.81 89 ASN A C 1
ATOM 743 O O . ASN A 1 89 ? -19.541 -0.515 17.047 1.00 94.81 89 ASN A O 1
ATOM 747 N N . PHE A 1 90 ? -18.164 -1.706 15.744 1.00 94.62 90 PHE A N 1
ATOM 748 C CA . PHE A 1 90 ? -17.470 -0.533 15.226 1.00 94.62 90 PHE A CA 1
ATOM 749 C C . PHE A 1 90 ? -18.252 0.070 14.053 1.00 94.62 90 PHE A C 1
ATOM 751 O O . PHE A 1 90 ? -18.467 -0.584 13.033 1.00 94.62 90 PHE A O 1
ATOM 758 N N . PHE A 1 91 ? -18.631 1.342 14.179 1.00 90.69 91 PHE A N 1
ATOM 759 C CA . PHE A 1 91 ? -19.265 2.119 13.112 1.00 90.69 91 PHE A CA 1
ATOM 760 C C . PHE A 1 91 ? -18.207 2.825 12.255 1.00 90.69 91 PHE A C 1
ATOM 762 O O . PHE A 1 91 ? -18.039 4.036 12.342 1.00 90.69 91 PHE A O 1
ATOM 769 N N . ALA A 1 92 ? -17.492 2.057 11.432 1.00 93.56 92 ALA A N 1
ATOM 770 C CA . ALA A 1 92 ? -16.489 2.575 10.502 1.00 93.56 92 ALA A CA 1
ATOM 771 C C . ALA A 1 92 ? -16.871 2.255 9.051 1.00 93.56 92 ALA A C 1
ATOM 773 O O . ALA A 1 92 ? -17.426 1.191 8.764 1.00 93.56 92 ALA A O 1
ATOM 774 N N . ASN A 1 93 ? -16.551 3.161 8.125 1.00 96.38 93 ASN A N 1
ATOM 775 C CA . ASN A 1 93 ? -16.657 2.875 6.698 1.00 96.38 93 ASN A CA 1
ATOM 776 C C . ASN A 1 93 ? -15.476 1.991 6.276 1.00 96.38 93 ASN A C 1
ATOM 778 O O . ASN A 1 93 ? -14.341 2.236 6.679 1.00 96.38 93 ASN A O 1
ATOM 782 N N . LYS A 1 94 ? -15.735 0.966 5.466 1.00 96.56 94 LYS A N 1
ATOM 783 C CA . LYS A 1 94 ? -14.712 0.043 4.975 1.00 96.56 94 LYS A CA 1
ATOM 784 C C . LYS A 1 94 ? -14.697 0.077 3.454 1.00 96.56 94 LYS A C 1
ATOM 786 O O . LYS A 1 94 ? -15.669 -0.323 2.820 1.00 96.56 94 LYS A O 1
ATOM 791 N N . GLU A 1 95 ? -13.572 0.485 2.884 1.00 95.50 95 GLU A N 1
ATOM 792 C CA . GLU A 1 95 ? -13.315 0.457 1.446 1.00 95.50 95 GLU A CA 1
ATOM 793 C C . GLU A 1 95 ? -12.195 -0.542 1.161 1.00 95.50 95 GLU A C 1
ATOM 795 O O . GLU A 1 95 ? -11.122 -0.464 1.747 1.00 95.50 95 GLU A O 1
ATOM 800 N N . THR A 1 96 ? -12.422 -1.495 0.264 1.00 94.62 96 THR A N 1
ATOM 801 C CA . THR A 1 96 ? -11.441 -2.540 -0.059 1.00 94.62 96 THR A CA 1
ATOM 802 C C . THR A 1 96 ? -11.063 -2.479 -1.521 1.00 94.62 96 THR A C 1
ATOM 804 O O . THR A 1 96 ? -11.946 -2.380 -2.371 1.00 94.62 96 THR A O 1
ATOM 807 N N . HIS A 1 97 ? -9.779 -2.613 -1.817 1.00 92.94 97 HIS A N 1
ATOM 808 C CA . HIS A 1 97 ? -9.239 -2.532 -3.161 1.00 92.94 97 HIS A CA 1
ATOM 809 C C . HIS A 1 97 ? -8.296 -3.708 -3.418 1.00 92.94 97 HIS A C 1
ATOM 811 O O . HIS A 1 97 ? -7.415 -3.992 -2.607 1.00 92.94 97 HIS A O 1
ATOM 817 N N . LEU A 1 98 ? -8.525 -4.386 -4.539 1.00 93.25 98 LEU A N 1
ATOM 818 C CA . LEU A 1 98 ? -7.582 -5.305 -5.157 1.00 93.25 98 LEU A CA 1
ATOM 819 C C . LEU A 1 98 ? -7.055 -4.602 -6.407 1.00 93.25 98 LEU A C 1
ATOM 821 O O . LEU A 1 98 ? -7.863 -4.192 -7.247 1.00 93.25 98 LEU A O 1
ATOM 825 N N . MET A 1 99 ? -5.739 -4.445 -6.513 1.00 89.88 99 MET A N 1
ATOM 826 C CA . MET A 1 99 ? -5.124 -3.814 -7.678 1.00 89.88 99 MET A CA 1
ATOM 827 C C . MET A 1 99 ? -5.431 -4.592 -8.952 1.00 89.88 99 MET A C 1
ATOM 829 O O . MET A 1 99 ? -5.427 -5.823 -8.973 1.00 89.88 99 MET A O 1
ATOM 833 N N . ARG A 1 100 ? -5.636 -3.866 -10.047 1.00 91.44 100 ARG A N 1
ATOM 834 C CA . ARG A 1 100 ? -5.670 -4.442 -11.392 1.00 91.44 100 ARG A CA 1
ATOM 835 C C . ARG A 1 100 ? -4.248 -4.721 -11.893 1.00 91.44 100 ARG A C 1
ATOM 837 O O . ARG A 1 100 ? -3.312 -4.049 -11.458 1.00 91.44 100 ARG A O 1
ATOM 844 N N . PRO A 1 101 ? -4.057 -5.656 -12.840 1.00 90.81 101 PRO A N 1
ATOM 845 C CA . PRO A 1 101 ? -2.734 -5.961 -13.393 1.00 90.81 101 PRO A CA 1
ATOM 846 C C . PRO A 1 101 ? -2.008 -4.728 -13.950 1.00 90.81 101 PRO A C 1
ATOM 848 O O . PRO A 1 101 ? -0.804 -4.569 -13.760 1.00 90.81 101 PRO A O 1
ATOM 851 N N . GLU A 1 102 ? -2.741 -3.820 -14.594 1.00 90.06 102 GLU A N 1
ATOM 852 C CA . GLU A 1 102 ? -2.197 -2.577 -15.142 1.00 90.06 102 GLU A CA 1
ATOM 853 C C . GLU A 1 102 ? -1.772 -1.602 -14.037 1.00 90.06 102 GLU A C 1
ATOM 855 O O . GLU A 1 102 ? -0.752 -0.927 -14.166 1.00 90.06 102 GLU A O 1
ATOM 860 N N . GLU A 1 103 ? -2.527 -1.549 -12.936 1.00 87.94 103 GLU A N 1
ATOM 861 C CA . GLU A 1 103 ? -2.208 -0.719 -11.769 1.00 87.94 103 GLU A CA 1
ATOM 862 C C . GLU A 1 103 ? -0.958 -1.237 -11.068 1.00 87.94 103 GLU A C 1
ATOM 864 O O . GLU A 1 103 ? -0.046 -0.457 -10.804 1.00 87.94 103 GLU A O 1
ATOM 869 N N . LEU A 1 104 ? -0.884 -2.552 -10.843 1.00 86.50 104 LEU A N 1
ATOM 870 C CA . LEU A 1 104 ? 0.286 -3.202 -10.261 1.00 86.50 104 LEU A CA 1
ATOM 871 C C . LEU A 1 104 ? 1.537 -2.902 -11.090 1.00 86.50 104 LEU A C 1
ATOM 873 O O . LEU A 1 104 ? 2.541 -2.444 -10.549 1.00 86.50 104 LEU A O 1
ATOM 877 N N . LYS A 1 105 ? 1.451 -3.064 -12.414 1.00 87.94 105 LYS A N 1
ATOM 878 C CA . LYS A 1 105 ? 2.537 -2.717 -13.333 1.00 87.94 105 LYS A CA 1
ATOM 879 C C . LYS A 1 105 ? 2.964 -1.255 -13.175 1.00 87.94 105 LYS A C 1
ATOM 881 O O . LYS A 1 105 ? 4.144 -0.980 -12.969 1.00 87.94 105 LYS A O 1
ATOM 886 N N . GLU A 1 106 ? 2.032 -0.307 -13.246 1.00 86.81 106 GLU A N 1
ATOM 887 C CA . GLU A 1 106 ? 2.353 1.120 -13.112 1.00 86.81 106 GLU A CA 1
ATOM 888 C C . GLU A 1 106 ? 3.012 1.454 -11.771 1.00 86.81 106 GLU A C 1
ATOM 890 O O . GLU A 1 106 ? 3.986 2.216 -11.725 1.00 86.81 106 GLU A O 1
ATOM 895 N N . VAL A 1 107 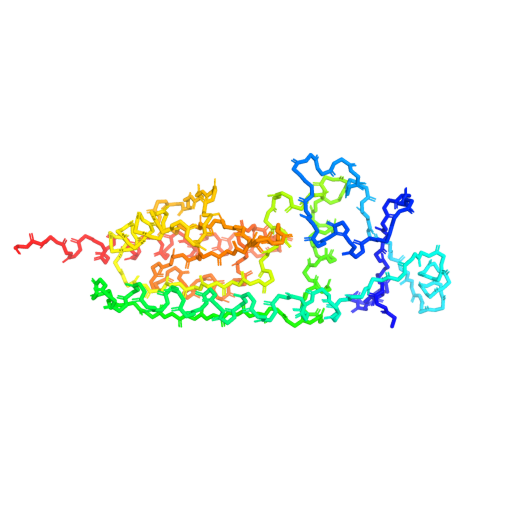? 2.491 0.884 -10.684 1.00 83.19 107 VAL A N 1
ATOM 896 C CA . VAL A 1 107 ? 3.009 1.066 -9.329 1.00 83.19 107 VAL A CA 1
ATOM 897 C C . VAL A 1 107 ? 4.423 0.504 -9.216 1.00 83.19 107 VAL A C 1
ATOM 899 O O . VAL A 1 107 ? 5.304 1.224 -8.746 1.00 83.19 107 VAL A O 1
ATOM 902 N N . THR A 1 108 ? 4.675 -0.712 -9.705 1.00 82.25 108 THR A N 1
ATOM 903 C CA . THR A 1 108 ? 6.009 -1.326 -9.685 1.00 82.25 108 THR A CA 1
ATOM 904 C C . THR A 1 108 ? 7.027 -0.465 -10.418 1.00 82.25 108 THR A C 1
ATOM 906 O O . THR A 1 108 ? 8.054 -0.119 -9.842 1.00 82.25 108 THR A O 1
ATOM 909 N N . PHE A 1 109 ? 6.725 -0.011 -11.636 1.00 86.88 109 PHE A N 1
ATOM 910 C CA . PHE A 1 109 ? 7.635 0.881 -12.356 1.00 86.88 109 PHE A CA 1
ATOM 911 C C . PHE A 1 109 ? 7.901 2.196 -11.605 1.00 86.88 109 PHE A C 1
ATOM 913 O O . PHE A 1 109 ? 9.034 2.668 -11.567 1.00 86.88 109 PHE A O 1
ATOM 920 N N . ASN A 1 110 ? 6.871 2.820 -11.020 1.00 82.81 110 ASN A N 1
ATOM 921 C CA . ASN A 1 110 ? 7.057 4.065 -10.264 1.00 82.81 110 ASN A CA 1
ATOM 922 C C . ASN A 1 110 ? 7.923 3.841 -9.019 1.00 82.81 110 ASN A C 1
ATOM 924 O O . ASN A 1 110 ? 8.733 4.696 -8.675 1.00 82.81 110 ASN A O 1
ATOM 928 N N . ARG A 1 111 ? 7.766 2.696 -8.350 1.00 78.19 111 ARG A N 1
ATOM 929 C CA . ARG A 1 111 ? 8.585 2.328 -7.193 1.00 78.19 111 ARG A CA 1
ATOM 930 C C . ARG A 1 111 ? 10.037 2.116 -7.596 1.00 78.19 111 ARG A C 1
ATOM 932 O O . ARG A 1 111 ? 10.907 2.705 -6.969 1.00 78.19 111 ARG A O 1
ATOM 939 N N . VAL A 1 112 ? 10.292 1.374 -8.670 1.00 80.44 112 VAL A N 1
ATOM 940 C CA . VAL A 1 112 ? 11.656 1.163 -9.179 1.00 80.44 112 VAL A CA 1
ATOM 941 C C . VAL A 1 112 ? 12.310 2.488 -9.568 1.00 80.44 112 VAL A C 1
ATOM 943 O O . VAL A 1 112 ? 13.443 2.735 -9.183 1.00 80.44 112 VAL A O 1
ATOM 946 N N . LEU A 1 113 ? 11.591 3.403 -10.224 1.00 81.94 113 LEU A N 1
ATOM 947 C CA . LEU A 1 113 ? 12.120 4.744 -10.516 1.00 81.94 113 LEU A CA 1
ATOM 948 C C . LEU A 1 113 ? 12.436 5.563 -9.254 1.00 81.94 113 LEU A C 1
ATOM 950 O O . LEU A 1 113 ? 13.394 6.331 -9.237 1.00 81.94 113 LEU A O 1
ATOM 954 N N . ASN A 1 114 ? 11.625 5.428 -8.203 1.00 74.81 114 ASN A N 1
ATOM 955 C CA . ASN A 1 114 ? 11.782 6.202 -6.971 1.00 74.81 114 ASN A CA 1
ATOM 956 C C . ASN A 1 114 ? 12.878 5.655 -6.044 1.00 74.81 114 ASN A C 1
ATOM 958 O O . ASN A 1 114 ? 13.540 6.443 -5.364 1.00 74.81 114 ASN A O 1
ATOM 962 N N . PHE A 1 115 ? 13.032 4.331 -5.979 1.00 69.44 115 PHE A N 1
ATOM 963 C CA . PHE A 1 115 ? 13.928 3.643 -5.043 1.00 69.44 115 PHE A CA 1
ATOM 964 C C . PHE A 1 115 ? 15.201 3.092 -5.708 1.00 69.44 115 PHE A C 1
ATOM 966 O O . PHE A 1 115 ? 16.191 2.867 -5.012 1.00 69.44 115 PHE A O 1
ATOM 973 N N . GLY A 1 116 ? 15.212 2.950 -7.037 1.00 66.44 116 GLY A N 1
ATOM 974 C CA . GLY A 1 116 ? 16.353 2.476 -7.821 1.00 66.44 116 GLY A CA 1
ATOM 975 C C . GLY A 1 116 ? 16.861 1.116 -7.347 1.00 66.44 116 GLY A C 1
ATOM 976 O O . GLY A 1 116 ? 16.080 0.228 -7.020 1.00 66.44 116 GLY A O 1
ATOM 977 N N . GLU A 1 117 ? 18.183 0.995 -7.226 1.00 56.38 117 GLU A N 1
ATOM 978 C CA . GLU A 1 117 ? 18.881 -0.217 -6.772 1.00 56.38 117 GLU A CA 1
ATOM 979 C C . GLU A 1 117 ? 18.478 -0.684 -5.361 1.00 56.38 117 GLU A C 1
ATOM 981 O O . GLU A 1 117 ? 18.671 -1.850 -5.033 1.00 56.38 117 GLU A O 1
ATOM 986 N N . ARG A 1 118 ? 17.886 0.198 -4.539 1.00 53.50 118 ARG A N 1
ATOM 987 C CA . ARG A 1 118 ? 17.388 -0.110 -3.183 1.00 53.50 118 ARG A CA 1
ATOM 988 C C . ARG A 1 118 ? 15.924 -0.548 -3.160 1.00 53.50 118 ARG A C 1
ATOM 990 O O . ARG A 1 118 ? 15.275 -0.484 -2.117 1.00 53.50 118 ARG A O 1
ATOM 997 N N . TYR A 1 119 ? 15.371 -0.895 -4.312 1.00 60.53 119 TYR A N 1
ATOM 998 C CA . TYR A 1 119 ? 14.057 -1.504 -4.402 1.00 60.53 119 TYR A CA 1
ATOM 999 C C . TYR A 1 119 ? 14.055 -2.833 -3.631 1.00 60.53 119 TYR A C 1
ATOM 1001 O O . TYR A 1 119 ? 14.828 -3.729 -3.950 1.00 60.53 119 TYR A O 1
ATOM 1009 N N . THR A 1 120 ? 13.198 -2.951 -2.615 1.00 58.50 120 THR A N 1
ATOM 1010 C CA . THR A 1 120 ? 12.994 -4.194 -1.855 1.00 58.50 120 THR A CA 1
ATOM 1011 C C . THR A 1 120 ? 11.499 -4.420 -1.654 1.00 58.50 120 THR A C 1
ATOM 1013 O O . THR A 1 120 ? 10.746 -3.455 -1.476 1.00 58.50 120 THR A O 1
ATOM 1016 N N . THR A 1 121 ? 11.037 -5.673 -1.678 1.00 56.47 121 THR A N 1
ATOM 1017 C CA . THR A 1 121 ? 9.611 -5.977 -1.489 1.00 56.47 121 THR A CA 1
ATOM 1018 C C . THR A 1 121 ? 9.131 -5.835 -0.038 1.00 56.47 121 THR A C 1
ATOM 1020 O O . THR A 1 121 ? 7.952 -5.557 0.206 1.00 56.47 121 THR A O 1
ATOM 1023 N N . THR A 1 122 ? 10.053 -5.900 0.922 1.00 50.38 122 THR A N 1
ATOM 1024 C CA . THR A 1 122 ? 9.871 -5.683 2.367 1.00 50.38 122 THR A CA 1
ATOM 1025 C C . THR A 1 122 ? 9.339 -4.291 2.698 1.00 50.38 122 THR A C 1
ATOM 1027 O O . THR A 1 122 ? 8.575 -4.137 3.657 1.00 50.38 122 THR A O 1
ATOM 1030 N N . TYR A 1 123 ? 9.686 -3.256 1.924 1.00 49.72 123 TYR A N 1
ATOM 1031 C CA . TYR A 1 123 ? 9.264 -1.878 2.198 1.00 49.72 123 TYR A CA 1
ATOM 1032 C C . TYR A 1 123 ? 8.035 -1.451 1.379 1.00 49.72 123 TYR A C 1
ATOM 1034 O O . TYR A 1 123 ? 8.103 -0.544 0.552 1.00 49.72 123 TYR A O 1
ATOM 1042 N N . ASN A 1 124 ? 6.868 -2.014 1.713 1.00 51.78 124 ASN A N 1
ATOM 1043 C CA . ASN A 1 124 ? 5.547 -1.569 1.227 1.00 51.78 124 ASN A CA 1
ATOM 1044 C C . ASN A 1 124 ? 5.282 -1.831 -0.274 1.00 51.78 124 ASN A C 1
ATOM 1046 O O . ASN A 1 124 ? 4.732 -0.975 -0.975 1.00 51.78 124 ASN A O 1
ATOM 1050 N N . MET A 1 125 ? 5.677 -2.998 -0.787 1.00 54.41 125 MET A N 1
ATOM 1051 C CA . MET A 1 125 ? 5.507 -3.338 -2.210 1.00 54.41 125 MET A CA 1
ATOM 1052 C C . MET A 1 125 ? 4.336 -4.253 -2.545 1.00 54.41 125 MET A C 1
ATOM 1054 O O . MET A 1 125 ? 4.033 -4.457 -3.717 1.00 54.41 125 MET A O 1
ATOM 1058 N N . ASN A 1 126 ? 3.646 -4.727 -1.520 1.00 60.62 126 ASN A N 1
ATOM 1059 C CA . ASN A 1 126 ? 2.589 -5.721 -1.618 1.00 60.62 126 ASN A CA 1
ATOM 1060 C C . ASN A 1 126 ? 1.269 -5.155 -1.081 1.00 60.62 126 ASN A C 1
ATOM 1062 O O . ASN A 1 126 ? 0.548 -5.753 -0.293 1.00 60.62 126 ASN A O 1
ATOM 1066 N N . ASP A 1 127 ? 0.937 -3.954 -1.533 1.00 69.94 127 ASP A N 1
ATOM 1067 C CA . ASP A 1 127 ? -0.374 -3.335 -1.355 1.00 69.94 127 ASP A CA 1
ATOM 1068 C C . ASP A 1 127 ? -1.380 -3.784 -2.430 1.00 69.94 127 ASP A C 1
ATOM 1070 O O . ASP A 1 127 ? -2.420 -3.141 -2.603 1.00 69.94 127 ASP A O 1
ATOM 1074 N N . ILE A 1 128 ? -1.101 -4.911 -3.112 1.00 86.12 128 ILE A N 1
ATOM 1075 C CA . ILE A 1 128 ? -2.008 -5.564 -4.074 1.00 86.12 128 ILE A CA 1
ATOM 1076 C C . ILE A 1 128 ? -3.402 -5.674 -3.457 1.00 86.12 128 ILE A C 1
ATOM 1078 O O . ILE A 1 128 ? -4.395 -5.352 -4.109 1.00 86.12 128 ILE A O 1
ATOM 1082 N N . ILE A 1 129 ? -3.461 -6.072 -2.184 1.00 90.81 129 ILE A N 1
ATOM 1083 C CA . ILE A 1 129 ? -4.663 -6.035 -1.361 1.00 90.81 129 ILE A CA 1
ATOM 1084 C C . ILE A 1 129 ? -4.540 -4.880 -0.367 1.00 90.81 129 ILE A C 1
ATOM 1086 O O . ILE A 1 129 ? -3.685 -4.887 0.518 1.00 90.81 129 ILE A O 1
ATOM 1090 N N . THR A 1 130 ? -5.452 -3.916 -0.474 1.00 92.38 130 THR A N 1
ATOM 1091 C CA . THR A 1 130 ? -5.576 -2.810 0.478 1.00 92.38 130 THR A CA 1
ATOM 1092 C C . THR A 1 130 ? -6.983 -2.770 1.071 1.00 92.38 130 THR A C 1
ATOM 1094 O O . THR A 1 130 ? -7.984 -2.743 0.352 1.00 92.38 130 THR A O 1
ATOM 1097 N N . ILE A 1 131 ? -7.076 -2.706 2.398 1.00 95.81 131 ILE A N 1
ATOM 1098 C CA . ILE A 1 131 ? -8.325 -2.504 3.138 1.00 95.81 131 ILE A CA 1
ATOM 1099 C C . ILE A 1 131 ? -8.234 -1.172 3.879 1.00 95.81 131 ILE A C 1
ATOM 1101 O O . ILE A 1 131 ? -7.472 -1.035 4.828 1.00 95.81 131 ILE A O 1
ATOM 1105 N N . ASN A 1 132 ? -9.031 -0.191 3.477 1.00 96.25 132 ASN A N 1
ATOM 1106 C CA . ASN A 1 132 ? -9.139 1.100 4.143 1.00 96.25 132 ASN A CA 1
ATOM 1107 C C . ASN A 1 132 ? -10.305 1.076 5.138 1.00 96.25 132 ASN A C 1
ATOM 1109 O O . ASN A 1 132 ? -11.447 0.806 4.766 1.00 96.25 132 ASN A O 1
ATOM 1113 N N . ILE A 1 133 ? -10.026 1.383 6.401 1.00 97.88 133 ILE A N 1
ATOM 1114 C CA . ILE A 1 133 ? -11.013 1.573 7.464 1.00 97.88 133 ILE A CA 1
ATOM 1115 C C . ILE A 1 133 ? -11.025 3.055 7.818 1.00 97.88 133 ILE A C 1
ATOM 1117 O O . ILE A 1 133 ? -10.001 3.622 8.197 1.00 97.88 133 ILE A O 1
ATOM 1121 N N . ILE A 1 134 ? -12.183 3.685 7.674 1.00 97.56 134 ILE A N 1
ATOM 1122 C CA . ILE A 1 134 ? -12.349 5.129 7.780 1.00 97.56 134 ILE A CA 1
ATOM 1123 C C . ILE A 1 134 ? -13.314 5.425 8.919 1.00 97.56 134 ILE A C 1
ATOM 1125 O O . ILE A 1 134 ? -14.464 4.982 8.908 1.00 97.56 134 ILE A O 1
ATOM 1129 N N . ASP A 1 135 ? -12.847 6.202 9.885 1.00 96.50 135 ASP A N 1
ATOM 1130 C CA . ASP A 1 135 ? -13.620 6.590 11.061 1.00 96.50 135 ASP A CA 1
ATOM 1131 C C . ASP A 1 135 ? -13.266 8.032 11.440 1.00 96.50 135 ASP A C 1
ATOM 1133 O O . ASP A 1 135 ? -12.092 8.389 11.395 1.00 96.50 135 ASP A O 1
ATOM 1137 N N . PRO A 1 136 ? -14.221 8.904 11.794 1.00 94.75 136 PRO A N 1
ATOM 1138 C CA . PRO A 1 136 ? -13.899 10.287 12.140 1.00 94.75 136 PRO A CA 1
ATOM 1139 C C . PRO A 1 136 ? -13.057 10.429 13.420 1.00 94.75 136 PRO A C 1
ATOM 1141 O O . PRO A 1 136 ? -12.480 11.497 13.626 1.00 94.75 136 PRO A O 1
ATOM 1144 N N . TRP A 1 137 ? -12.958 9.394 14.260 1.00 93.75 137 TRP A N 1
ATOM 1145 C CA . TRP A 1 137 ? -12.327 9.443 15.576 1.00 93.75 137 TRP A CA 1
ATOM 1146 C C . TRP A 1 137 ? -11.051 8.613 15.644 1.00 93.75 137 TRP A C 1
ATOM 1148 O O . TRP A 1 137 ? -11.071 7.379 15.678 1.00 93.75 137 TRP A O 1
ATOM 1158 N N . SER A 1 138 ? -9.916 9.294 15.819 1.00 93.75 138 SER A N 1
ATOM 1159 C CA . SER A 1 138 ? -8.600 8.640 15.862 1.00 93.75 138 SER A CA 1
ATOM 1160 C C . SER A 1 138 ? -8.496 7.605 16.992 1.00 93.75 138 SER A C 1
ATOM 1162 O O . SER A 1 138 ? -7.896 6.545 16.826 1.00 93.75 138 SER A O 1
ATOM 1164 N N . LYS A 1 139 ? -9.140 7.858 18.142 1.00 93.00 139 LYS A N 1
ATOM 1165 C CA . LYS A 1 139 ? -9.184 6.897 19.260 1.00 93.00 139 LYS A CA 1
ATOM 1166 C C . LYS A 1 139 ? -9.907 5.601 18.889 1.00 93.00 139 LYS A C 1
ATOM 1168 O O . LYS A 1 139 ? -9.506 4.535 19.354 1.00 93.00 139 LYS A O 1
ATOM 1173 N N . ASN A 1 140 ? -10.963 5.678 18.075 1.00 94.69 140 ASN A N 1
ATOM 1174 C CA . ASN A 1 140 ? -11.685 4.487 17.642 1.00 94.69 140 ASN A CA 1
ATOM 1175 C C . ASN A 1 140 ? -10.822 3.656 16.688 1.00 94.69 140 ASN A C 1
ATOM 1177 O O . ASN A 1 140 ? -10.720 2.446 16.857 1.00 94.69 140 ASN A O 1
ATOM 1181 N N . LEU A 1 141 ? -10.091 4.312 15.782 1.00 96.81 141 LEU A N 1
ATOM 1182 C CA . LEU A 1 141 ? -9.121 3.649 14.907 1.00 96.81 141 LEU A CA 1
ATOM 1183 C C . LEU A 1 141 ? -8.027 2.920 15.693 1.00 96.81 141 LEU A C 1
ATOM 1185 O O . LEU A 1 141 ? -7.706 1.786 15.361 1.00 96.81 141 LEU A O 1
ATOM 1189 N N . VAL A 1 142 ? -7.501 3.505 16.776 1.00 96.94 142 VAL A N 1
ATOM 1190 C CA . VAL A 1 142 ? -6.537 2.812 17.654 1.00 96.94 142 VAL A CA 1
ATOM 1191 C C . VAL A 1 142 ? -7.147 1.544 18.261 1.00 96.94 142 VAL A C 1
ATOM 1193 O O . VAL A 1 142 ? -6.492 0.504 18.303 1.00 96.94 142 VAL A O 1
ATOM 1196 N N . ARG A 1 143 ? -8.410 1.598 18.705 1.00 97.00 143 ARG A N 1
ATOM 1197 C CA . ARG A 1 143 ? -9.115 0.423 19.245 1.00 97.00 143 ARG A CA 1
ATOM 1198 C C . ARG A 1 143 ? -9.331 -0.650 18.181 1.00 97.00 143 ARG A C 1
ATOM 1200 O O . ARG A 1 143 ? -9.131 -1.824 18.480 1.00 97.00 143 ARG A O 1
ATOM 1207 N N . ILE A 1 144 ? -9.717 -0.250 16.970 1.00 97.81 144 ILE A N 1
ATOM 1208 C CA . ILE A 1 144 ? -9.876 -1.156 15.829 1.00 97.81 144 ILE A CA 1
ATOM 1209 C C . ILE A 1 144 ? -8.530 -1.804 15.496 1.00 97.81 144 ILE A C 1
ATOM 1211 O O . ILE A 1 144 ? -8.471 -3.024 15.394 1.00 97.81 144 ILE A O 1
ATOM 1215 N N . ALA A 1 145 ? -7.450 -1.025 15.400 1.00 97.81 145 ALA A N 1
ATOM 1216 C CA . ALA A 1 145 ? -6.116 -1.539 15.098 1.00 97.81 145 ALA A CA 1
ATOM 1217 C C . ALA A 1 145 ? -5.670 -2.595 16.117 1.00 97.81 145 ALA A C 1
ATOM 1219 O O . ALA A 1 145 ? -5.371 -3.721 15.738 1.00 97.81 145 ALA A O 1
ATOM 1220 N N . ASN A 1 146 ? -5.751 -2.273 17.411 1.00 97.44 146 ASN A N 1
ATOM 1221 C CA . ASN A 1 146 ? -5.384 -3.200 18.484 1.00 97.44 146 ASN A CA 1
ATOM 1222 C C . ASN A 1 146 ? -6.244 -4.480 18.495 1.00 97.44 146 ASN A C 1
ATOM 1224 O O . ASN A 1 146 ? -5.832 -5.495 19.050 1.00 97.44 146 ASN A O 1
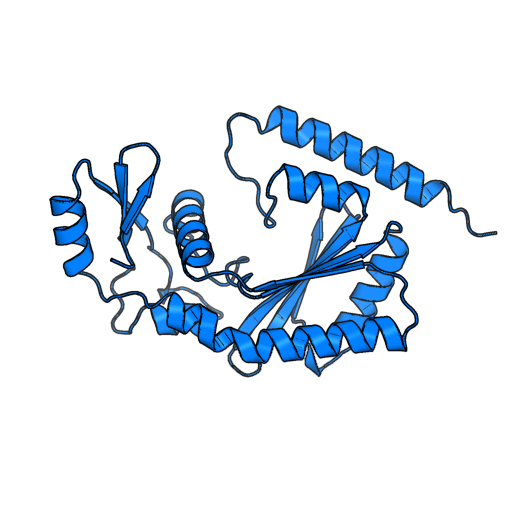ATOM 1228 N N . MET A 1 147 ? -7.474 -4.422 17.973 1.00 97.00 147 MET A N 1
ATOM 1229 C CA . MET A 1 147 ? -8.345 -5.590 17.833 1.00 97.00 147 MET A CA 1
ATOM 1230 C C . MET A 1 147 ? -7.923 -6.446 16.637 1.00 97.00 147 MET A C 1
ATOM 1232 O O . MET A 1 147 ? -7.802 -7.656 16.789 1.00 97.00 147 MET A O 1
ATOM 1236 N N . LEU A 1 148 ? -7.647 -5.825 15.488 1.00 97.81 148 LEU A N 1
ATOM 1237 C CA . LEU A 1 148 ? -7.184 -6.527 14.290 1.00 97.81 148 LEU A CA 1
ATOM 1238 C C . LEU A 1 148 ? -5.846 -7.233 14.536 1.00 97.81 148 LEU A C 1
ATOM 1240 O O . LEU A 1 148 ? -5.694 -8.383 14.149 1.00 97.81 148 LEU A O 1
ATOM 1244 N N . GLU A 1 149 ? -4.913 -6.590 15.241 1.00 96.81 149 GLU A N 1
ATOM 1245 C CA . GLU A 1 149 ? -3.611 -7.175 15.611 1.00 96.81 149 GLU A CA 1
ATOM 1246 C C . GLU A 1 149 ? -3.737 -8.445 16.463 1.00 96.81 149 GLU A C 1
ATOM 1248 O O . GLU A 1 149 ? -2.852 -9.294 16.451 1.00 96.81 149 GLU A O 1
ATOM 1253 N N . LYS A 1 150 ? -4.840 -8.591 17.205 1.00 96.69 150 LYS A N 1
ATOM 1254 C CA . LYS A 1 150 ? -5.105 -9.772 18.035 1.00 96.69 150 LYS A CA 1
ATOM 1255 C C . LYS A 1 150 ? -5.779 -10.906 17.272 1.00 96.69 150 LYS A C 1
ATOM 1257 O O . LYS A 1 150 ? -5.911 -11.987 17.839 1.00 96.69 150 LYS A O 1
ATOM 1262 N N . GLU A 1 151 ? -6.243 -10.676 16.045 1.00 96.69 151 GLU A N 1
ATOM 1263 C CA . GLU A 1 151 ? -6.852 -11.722 15.230 1.00 96.69 151 GLU A CA 1
ATOM 1264 C C . GLU A 1 151 ? -5.749 -12.573 14.578 1.00 96.69 151 GLU A C 1
ATOM 1266 O O . GLU A 1 151 ? -5.093 -12.106 13.641 1.00 96.69 151 GLU A O 1
ATOM 1271 N N . PRO A 1 152 ? -5.552 -13.834 15.006 1.00 94.88 152 PRO A N 1
ATOM 1272 C CA . PRO A 1 152 ? -4.486 -14.679 14.471 1.00 94.88 152 PRO A CA 1
ATOM 1273 C C . PRO A 1 152 ? -4.650 -14.951 12.973 1.00 94.88 152 PRO A C 1
ATOM 1275 O O . PRO A 1 152 ? -3.654 -15.041 12.262 1.00 94.88 152 PRO A O 1
ATOM 1278 N N . ASN A 1 153 ? -5.888 -15.004 12.467 1.00 94.06 153 ASN A N 1
ATOM 1279 C CA . ASN A 1 153 ? -6.153 -15.236 11.045 1.00 94.06 153 ASN A CA 1
ATOM 1280 C C . ASN A 1 153 ? -5.706 -14.076 10.141 1.00 94.06 153 ASN A C 1
ATOM 1282 O O . ASN A 1 153 ? -5.633 -14.245 8.928 1.00 94.06 153 ASN A O 1
ATOM 1286 N N . LEU A 1 154 ? -5.428 -12.898 10.708 1.00 94.75 154 LEU A N 1
ATOM 1287 C CA . LEU A 1 154 ? -4.872 -11.776 9.958 1.00 94.75 154 LEU A CA 1
ATOM 1288 C C . LEU A 1 154 ? -3.334 -11.811 9.914 1.00 94.75 154 LEU A C 1
ATOM 1290 O O . LEU A 1 154 ? -2.757 -11.190 9.029 1.00 94.75 154 LEU A O 1
ATOM 1294 N N . ARG A 1 155 ? -2.649 -12.532 10.814 1.00 93.12 155 ARG A N 1
ATOM 1295 C CA . ARG A 1 155 ? -1.171 -12.631 10.829 1.00 93.12 155 ARG A CA 1
ATOM 1296 C C . ARG A 1 155 ? -0.480 -11.268 10.648 1.00 93.12 155 ARG A C 1
ATOM 1298 O O . ARG A 1 155 ? 0.393 -11.091 9.801 1.00 93.12 155 ARG A O 1
ATOM 1305 N N . ILE A 1 156 ? -0.931 -10.267 11.400 1.00 93.94 156 ILE A N 1
ATOM 1306 C CA . ILE A 1 156 ? -0.357 -8.921 11.339 1.00 93.94 156 ILE A CA 1
ATOM 1307 C C . ILE A 1 156 ? 1.008 -8.951 12.021 1.00 93.94 156 ILE A C 1
ATOM 1309 O O . ILE A 1 156 ? 1.105 -9.318 13.189 1.00 93.94 156 ILE A O 1
ATOM 1313 N N . PHE A 1 157 ? 2.049 -8.553 11.293 1.00 89.81 157 PHE A N 1
ATOM 1314 C CA . PHE A 1 157 ? 3.433 -8.587 11.774 1.00 89.81 157 PHE A CA 1
ATOM 1315 C C . PHE A 1 157 ? 4.061 -7.194 11.886 1.00 89.81 157 PHE A C 1
ATOM 1317 O O . PHE A 1 157 ? 5.105 -7.043 12.516 1.00 89.81 157 PHE A O 1
ATOM 1324 N N . ASN A 1 158 ? 3.446 -6.164 11.293 1.00 90.19 158 ASN A N 1
ATOM 1325 C CA . ASN A 1 158 ? 3.977 -4.805 11.333 1.00 90.19 158 ASN A CA 1
ATOM 1326 C C . ASN A 1 158 ? 2.883 -3.756 11.545 1.00 90.19 158 ASN A C 1
ATOM 1328 O O . ASN A 1 158 ? 1.789 -3.848 10.985 1.00 90.19 158 ASN A O 1
ATOM 1332 N N . ARG A 1 159 ? 3.233 -2.708 12.295 1.00 93.06 159 ARG A N 1
ATOM 1333 C CA . ARG A 1 159 ? 2.412 -1.521 12.527 1.00 93.06 159 ARG A CA 1
ATOM 1334 C C . ARG A 1 159 ? 3.245 -0.269 12.304 1.00 93.06 159 ARG A C 1
ATOM 1336 O O . ARG A 1 159 ? 4.221 -0.024 13.008 1.00 93.06 159 ARG A O 1
ATOM 1343 N N . LYS A 1 160 ? 2.792 0.583 11.388 1.00 91.31 160 LYS A N 1
ATOM 1344 C CA . LYS A 1 160 ? 3.340 1.925 11.168 1.00 91.31 160 LYS A CA 1
ATOM 1345 C C . LYS A 1 160 ? 2.296 2.968 11.533 1.00 91.31 160 LYS A C 1
ATOM 1347 O O . LYS A 1 160 ? 1.138 2.866 11.136 1.00 91.31 160 LYS A O 1
ATOM 1352 N N . VAL A 1 161 ? 2.707 3.984 12.285 1.00 92.62 161 VAL A N 1
ATOM 1353 C CA . VAL A 1 161 ? 1.845 5.110 12.652 1.00 92.62 161 VAL A CA 1
ATOM 1354 C C . VAL A 1 161 ? 2.412 6.378 12.034 1.00 92.62 161 VAL A C 1
ATOM 1356 O O . VAL A 1 161 ? 3.568 6.723 12.263 1.00 92.62 161 VAL A O 1
ATOM 1359 N N . TYR A 1 162 ? 1.590 7.073 11.253 1.00 89.12 162 TYR A N 1
ATOM 1360 C CA . TYR A 1 162 ? 1.952 8.335 10.622 1.00 89.12 162 TYR A CA 1
ATOM 1361 C C . TYR A 1 162 ? 1.231 9.483 11.316 1.00 89.12 162 TYR A C 1
ATOM 1363 O O . TYR A 1 162 ? -0.004 9.512 11.400 1.00 89.12 162 TYR A O 1
ATOM 1371 N N . TRP A 1 163 ? 2.035 10.433 11.797 1.00 89.81 163 TRP A N 1
ATOM 1372 C CA . TRP A 1 163 ? 1.585 11.672 12.436 1.00 89.81 163 TRP A CA 1
ATOM 1373 C C . TRP A 1 163 ? 0.591 11.444 13.583 1.00 89.81 163 TRP A C 1
ATOM 1375 O O . TRP A 1 163 ? -0.310 12.251 13.766 1.00 89.81 163 TRP A O 1
ATOM 1385 N N . ASP A 1 164 ? 0.713 10.324 14.302 1.00 90.31 164 ASP A N 1
ATOM 1386 C CA . ASP A 1 164 ? -0.171 9.896 15.400 1.00 90.31 164 ASP A CA 1
ATOM 1387 C C . ASP A 1 164 ? -1.659 9.749 15.039 1.00 90.31 164 ASP A C 1
ATOM 1389 O O . ASP A 1 164 ? -2.520 9.707 15.921 1.00 90.31 164 ASP A O 1
ATOM 1393 N N . LYS A 1 165 ? -1.987 9.677 13.743 1.00 91.88 165 LYS A N 1
ATOM 1394 C CA . LYS A 1 165 ? -3.377 9.664 13.263 1.00 91.88 165 LYS A CA 1
ATOM 1395 C C . LYS A 1 165 ? -3.694 8.519 12.319 1.00 91.88 165 LYS A C 1
ATOM 1397 O O . LYS A 1 165 ? -4.767 7.936 12.425 1.00 91.88 165 LYS A O 1
ATOM 1402 N N . ILE A 1 166 ? -2.791 8.216 11.393 1.00 94.12 166 ILE A N 1
ATOM 1403 C CA . ILE A 1 166 ? -2.993 7.163 10.396 1.00 94.12 166 ILE A CA 1
ATOM 1404 C C . ILE A 1 166 ? -2.242 5.932 10.871 1.00 94.12 166 ILE A C 1
ATOM 1406 O O . ILE A 1 166 ? -1.054 6.018 11.179 1.00 94.12 166 ILE A O 1
ATOM 1410 N N . ILE A 1 167 ? -2.925 4.795 10.920 1.00 96.00 167 ILE A N 1
ATOM 1411 C CA . ILE A 1 167 ? -2.325 3.522 11.318 1.00 96.00 167 ILE A CA 1
ATOM 1412 C C . ILE A 1 167 ? -2.330 2.617 10.095 1.00 96.00 167 ILE A C 1
ATOM 1414 O O . ILE A 1 167 ? -3.368 2.431 9.471 1.00 96.00 167 ILE A O 1
ATOM 1418 N N . ILE A 1 168 ? -1.179 2.063 9.744 1.00 93.75 168 ILE A N 1
ATOM 1419 C CA . ILE A 1 168 ? -1.046 1.056 8.695 1.00 93.75 168 ILE A CA 1
ATOM 1420 C C . ILE A 1 168 ? -0.605 -0.235 9.364 1.00 93.75 168 ILE A C 1
ATOM 1422 O O . ILE A 1 168 ? 0.415 -0.260 10.054 1.00 93.75 168 ILE A O 1
ATOM 1426 N N . LEU A 1 169 ? -1.394 -1.282 9.169 1.00 93.81 169 LEU A N 1
ATOM 1427 C CA . LEU A 1 169 ? -1.089 -2.637 9.596 1.00 93.81 169 LEU A CA 1
ATOM 1428 C C . LEU A 1 169 ? -0.707 -3.446 8.362 1.00 93.81 169 LEU A C 1
ATOM 1430 O O . LEU A 1 169 ? -1.443 -3.432 7.373 1.00 93.81 169 LEU A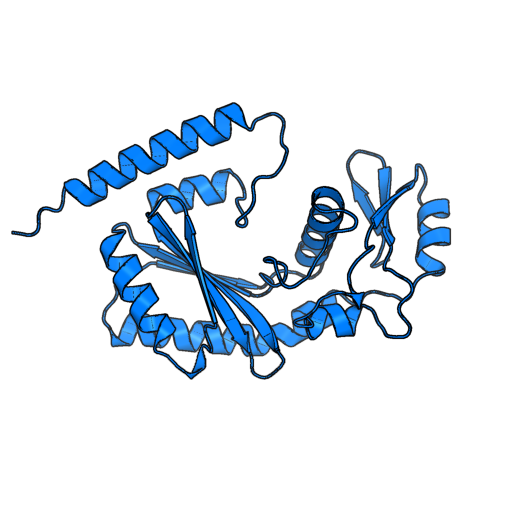 O 1
ATOM 1434 N N . THR A 1 170 ? 0.416 -4.150 8.431 1.00 91.50 170 THR A N 1
ATOM 1435 C CA . THR A 1 170 ? 0.845 -5.080 7.383 1.00 91.50 170 THR A CA 1
ATOM 1436 C C . THR A 1 170 ? 0.696 -6.497 7.908 1.00 91.50 170 THR A C 1
ATOM 1438 O O . THR A 1 170 ? 1.201 -6.824 8.987 1.00 91.50 170 THR A O 1
ATOM 1441 N N . GLY A 1 171 ? -0.029 -7.317 7.155 1.00 90.75 171 GLY A N 1
ATOM 1442 C CA . GLY A 1 171 ? -0.197 -8.737 7.432 1.00 90.75 171 GLY A CA 1
ATOM 1443 C C . GLY A 1 171 ? 0.278 -9.592 6.271 1.00 90.75 171 GLY A C 1
ATOM 1444 O O . GLY A 1 171 ? 0.583 -9.086 5.191 1.00 90.75 171 GLY A O 1
ATOM 1445 N N . GLU A 1 172 ? 0.338 -10.894 6.513 1.00 87.94 172 GLU A N 1
ATOM 1446 C CA . GLU A 1 172 ? 0.731 -11.905 5.535 1.00 87.94 172 GLU A CA 1
ATOM 1447 C C . GLU A 1 172 ? -0.342 -12.992 5.408 1.00 87.94 172 GLU A C 1
ATOM 1449 O O . GLU A 1 172 ? -1.040 -13.341 6.359 1.00 87.94 172 GLU A O 1
ATOM 1454 N N . THR A 1 173 ? -0.504 -13.522 4.205 1.00 85.75 173 THR A N 1
ATOM 1455 C CA . THR A 1 173 ? -1.367 -14.672 3.931 1.00 85.75 173 THR A CA 1
ATOM 1456 C C . THR A 1 173 ? -0.614 -15.977 4.193 1.00 85.75 173 THR A C 1
ATOM 1458 O O . THR A 1 173 ? 0.595 -15.999 4.419 1.00 85.75 173 THR A O 1
ATOM 1461 N N . GLU A 1 174 ? -1.321 -17.103 4.115 1.00 80.81 174 GLU A N 1
ATOM 1462 C CA . GLU A 1 174 ? -0.720 -18.442 4.193 1.00 80.81 174 GLU A CA 1
ATOM 1463 C C . GLU A 1 174 ? 0.359 -18.700 3.136 1.00 80.81 174 GLU A C 1
ATOM 1465 O O . GLU A 1 174 ? 1.278 -19.473 3.392 1.00 80.81 174 GLU A O 1
ATOM 1470 N N . LEU A 1 175 ? 0.290 -18.008 1.996 1.00 77.50 175 LEU A N 1
ATOM 1471 C CA . LEU A 1 175 ? 1.240 -18.135 0.892 1.00 77.50 175 LEU A CA 1
ATOM 1472 C C . LEU A 1 175 ? 2.413 -17.143 0.970 1.00 77.50 175 LEU A C 1
ATOM 1474 O O . LEU A 1 175 ? 3.168 -17.037 0.010 1.00 77.50 175 LEU A O 1
ATOM 1478 N N . GLY A 1 176 ? 2.548 -16.384 2.063 1.00 74.06 176 GLY A N 1
ATOM 1479 C CA . GLY A 1 176 ? 3.580 -15.346 2.203 1.00 74.06 176 GLY A CA 1
ATOM 1480 C C . GLY A 1 176 ? 3.259 -14.034 1.477 1.00 74.06 176 GLY A C 1
ATOM 1481 O O . GLY A 1 176 ? 3.981 -13.054 1.625 1.00 74.06 176 GLY A O 1
ATOM 1482 N N . LEU A 1 177 ? 2.133 -13.957 0.755 1.00 79.12 177 LEU A N 1
ATOM 1483 C CA . LEU A 1 177 ? 1.681 -12.708 0.133 1.00 79.12 177 LEU A CA 1
ATOM 1484 C C . LEU A 1 177 ? 1.305 -11.721 1.232 1.00 79.12 177 LEU A C 1
ATOM 1486 O O . LEU A 1 177 ? 0.489 -12.049 2.095 1.00 79.12 177 LEU A O 1
ATOM 1490 N N . THR A 1 178 ? 1.862 -10.518 1.192 1.00 84.88 178 THR A N 1
ATOM 1491 C CA . THR A 1 178 ? 1.545 -9.486 2.184 1.00 84.88 178 THR A CA 1
ATOM 1492 C C . THR A 1 178 ? 0.404 -8.586 1.710 1.00 84.88 178 THR A C 1
ATOM 1494 O O . THR A 1 178 ? 0.065 -8.549 0.527 1.00 84.88 178 THR A O 1
ATOM 1497 N N . TYR A 1 179 ? -0.257 -7.927 2.656 1.00 89.44 179 TYR A N 1
ATOM 1498 C CA . TYR A 1 179 ? -1.386 -7.035 2.409 1.00 89.44 179 TYR A CA 1
ATOM 1499 C C . TYR A 1 179 ? -1.413 -5.904 3.441 1.00 89.44 179 TYR A C 1
ATOM 1501 O O . TYR A 1 179 ? -0.809 -6.006 4.514 1.00 89.44 179 TYR A O 1
ATOM 1509 N N . GLU A 1 180 ? -2.154 -4.832 3.149 1.00 91.94 180 GLU A N 1
ATOM 1510 C CA . GLU A 1 180 ? -2.237 -3.664 4.031 1.00 91.94 180 GLU A CA 1
ATOM 1511 C C . GLU A 1 180 ? -3.666 -3.386 4.513 1.00 91.94 180 GLU A C 1
ATOM 1513 O O . GLU A 1 180 ? -4.615 -3.308 3.728 1.00 91.94 180 GLU A O 1
ATOM 1518 N N . ILE A 1 181 ? -3.813 -3.148 5.819 1.00 95.44 181 ILE A N 1
ATOM 1519 C CA . ILE A 1 181 ? -5.010 -2.542 6.408 1.00 95.44 181 ILE A CA 1
ATOM 1520 C C . ILE A 1 181 ? -4.650 -1.128 6.859 1.00 95.44 181 ILE A C 1
ATOM 1522 O O . ILE A 1 181 ? -3.853 -0.933 7.777 1.00 95.44 181 ILE A O 1
ATOM 1526 N N . LYS A 1 182 ? -5.250 -0.126 6.221 1.00 95.25 182 LYS A N 1
ATOM 1527 C CA . LYS A 1 182 ? -5.001 1.291 6.485 1.00 95.25 182 LYS A CA 1
ATOM 1528 C C . LYS A 1 182 ? -6.177 1.889 7.236 1.00 95.25 182 LYS A C 1
ATOM 1530 O O . LYS A 1 182 ? -7.313 1.846 6.779 1.00 95.25 182 LYS A O 1
ATOM 1535 N N . LEU A 1 183 ? -5.901 2.468 8.387 1.00 97.62 183 LEU A N 1
ATOM 1536 C CA . LEU A 1 183 ? -6.878 3.096 9.255 1.00 97.62 183 LEU A CA 1
ATOM 1537 C C . LEU A 1 183 ? -6.701 4.609 9.172 1.00 97.62 183 LEU A C 1
ATOM 1539 O O . LEU A 1 183 ? -5.664 5.144 9.573 1.00 97.62 183 LEU A O 1
ATOM 1543 N N . PHE A 1 184 ? -7.716 5.291 8.649 1.00 96.50 184 PHE A N 1
ATOM 1544 C CA . PHE A 1 184 ? -7.680 6.723 8.388 1.00 96.50 184 PHE A CA 1
ATOM 1545 C C . PHE A 1 184 ? -8.781 7.471 9.126 1.00 96.50 184 PHE A C 1
ATOM 1547 O O . PHE A 1 184 ? -9.956 7.105 9.032 1.00 96.50 184 PHE A O 1
ATOM 1554 N N . PRO A 1 185 ? -8.441 8.614 9.736 1.00 96.94 185 PRO A N 1
ATOM 1555 C CA . PRO A 1 185 ? -9.444 9.600 10.056 1.00 96.94 185 PRO A CA 1
ATOM 1556 C C . PRO A 1 185 ? -10.101 10.148 8.791 1.00 96.94 185 PRO A C 1
ATOM 1558 O O . PRO A 1 185 ? -9.410 10.384 7.800 1.00 96.94 185 PRO A O 1
ATOM 1561 N N . THR A 1 186 ? -11.411 10.401 8.808 1.00 95.38 186 THR A N 1
ATOM 1562 C CA . THR A 1 186 ? -12.169 10.842 7.617 1.00 95.38 186 THR A CA 1
ATOM 1563 C C . THR A 1 186 ? -11.537 12.036 6.891 1.00 95.38 186 THR A C 1
ATOM 1565 O O . THR A 1 186 ? -11.511 12.073 5.659 1.00 95.38 186 THR A O 1
ATOM 1568 N N . ILE A 1 187 ? -11.006 13.014 7.633 1.00 94.69 187 ILE A N 1
ATOM 1569 C CA . ILE A 1 187 ? -10.364 14.206 7.055 1.00 94.69 187 ILE A CA 1
ATOM 1570 C C . ILE A 1 187 ? -9.060 13.824 6.347 1.00 94.69 187 ILE A C 1
ATOM 1572 O O . ILE A 1 187 ? -8.826 14.225 5.205 1.00 94.69 187 ILE A O 1
ATOM 1576 N N . LEU A 1 188 ? -8.235 13.003 6.999 1.00 94.31 188 LEU A N 1
ATOM 1577 C CA . LEU A 1 188 ? -6.966 12.543 6.441 1.00 94.31 188 LEU A CA 1
ATOM 1578 C C . LEU A 1 188 ? -7.166 11.569 5.279 1.00 94.31 188 LEU A C 1
ATOM 1580 O O . LEU A 1 188 ? -6.377 11.601 4.342 1.00 94.31 188 LEU A O 1
ATOM 1584 N N . TRP A 1 189 ? -8.242 10.778 5.278 1.00 94.56 189 TRP A N 1
ATOM 1585 C CA . TRP A 1 189 ? -8.622 9.939 4.140 1.00 94.56 189 TRP A CA 1
ATOM 1586 C C . TRP A 1 189 ? -8.871 10.775 2.882 1.00 94.56 189 TRP A C 1
ATOM 1588 O O . TRP A 1 189 ? -8.349 10.468 1.812 1.00 94.56 189 TRP A O 1
ATOM 1598 N N . ARG A 1 190 ? -9.624 11.877 3.002 1.00 92.25 190 ARG A N 1
ATOM 1599 C CA . ARG A 1 190 ? -9.890 12.780 1.869 1.00 92.25 190 ARG A CA 1
ATOM 1600 C C . ARG A 1 190 ? -8.606 13.402 1.326 1.00 92.25 190 ARG A C 1
ATOM 1602 O O . ARG A 1 190 ? -8.426 13.457 0.112 1.00 92.25 190 ARG A O 1
ATOM 1609 N N . TRP A 1 191 ? -7.714 13.833 2.216 1.00 92.19 191 TRP A N 1
ATOM 1610 C CA . TRP A 1 191 ? -6.396 14.339 1.831 1.00 92.19 191 TRP A CA 1
ATOM 1611 C C . TRP A 1 191 ? -5.549 13.259 1.133 1.00 92.19 191 TRP A C 1
ATOM 1613 O O . TRP A 1 191 ? -4.991 13.513 0.064 1.00 92.19 191 TRP A O 1
ATOM 1623 N N . ALA A 1 192 ? -5.500 12.043 1.684 1.00 88.94 192 ALA A N 1
ATOM 1624 C CA . ALA A 1 192 ? -4.744 10.929 1.115 1.00 88.94 192 ALA A CA 1
ATOM 1625 C C . ALA A 1 192 ? -5.263 10.555 -0.282 1.00 88.94 192 ALA A C 1
ATOM 1627 O O . ALA A 1 192 ? -4.474 10.378 -1.208 1.00 88.94 192 ALA A O 1
ATOM 1628 N N . LYS A 1 193 ? -6.588 10.531 -0.469 1.00 87.44 193 LYS A N 1
ATOM 1629 C CA . LYS A 1 193 ? -7.225 10.283 -1.768 1.00 87.44 193 LYS A CA 1
ATOM 1630 C C . LYS A 1 193 ? -6.921 11.379 -2.791 1.00 87.44 193 LYS A C 1
ATOM 1632 O O . LYS A 1 193 ? -6.651 11.069 -3.942 1.00 87.44 193 LYS A O 1
ATOM 1637 N N . TRP A 1 194 ? -6.928 12.652 -2.386 1.00 84.44 194 TRP A N 1
ATOM 1638 C CA . TRP A 1 194 ? -6.586 13.771 -3.277 1.00 84.44 194 TRP A CA 1
ATOM 1639 C C . TRP A 1 194 ? -5.126 13.720 -3.748 1.00 84.44 194 TRP A C 1
ATOM 1641 O O . TRP A 1 194 ? -4.824 14.018 -4.901 1.00 84.44 194 TRP A O 1
ATOM 1651 N N . THR A 1 195 ? -4.222 13.322 -2.856 1.00 80.69 195 THR A N 1
ATOM 1652 C CA . THR A 1 195 ? -2.777 13.264 -3.124 1.00 80.69 195 THR A CA 1
ATOM 1653 C C . THR A 1 195 ? -2.317 11.952 -3.752 1.00 80.69 195 THR A C 1
ATOM 1655 O O . THR A 1 195 ? -1.145 11.845 -4.115 1.00 80.69 195 THR A O 1
ATOM 1658 N N . ASN A 1 196 ? -3.211 10.965 -3.887 1.00 75.00 196 ASN A N 1
ATOM 1659 C CA . ASN A 1 196 ? -2.869 9.577 -4.202 1.00 75.00 196 ASN A CA 1
ATOM 1660 C C . ASN A 1 196 ? -1.749 9.053 -3.286 1.00 75.00 196 ASN A C 1
ATOM 1662 O O . ASN A 1 196 ? -0.744 8.515 -3.750 1.00 75.00 196 ASN A O 1
ATOM 1666 N N . TRP A 1 197 ? -1.870 9.287 -1.978 1.00 73.88 197 TRP A N 1
ATOM 1667 C CA . TRP A 1 197 ? -0.847 8.885 -1.018 1.00 73.88 197 TRP A CA 1
ATOM 1668 C C . TRP A 1 197 ? -0.909 7.378 -0.743 1.00 73.88 197 TRP A C 1
ATOM 1670 O O . TRP A 1 197 ? -1.876 6.878 -0.168 1.00 73.88 197 TRP A O 1
ATOM 1680 N N . TYR A 1 198 ? 0.165 6.671 -1.103 1.00 62.44 198 TYR A N 1
ATOM 1681 C CA . TYR A 1 198 ? 0.326 5.221 -0.922 1.00 62.44 198 TYR A CA 1
ATOM 1682 C C . TYR A 1 198 ? 1.291 4.856 0.223 1.00 62.44 198 TYR A C 1
ATOM 1684 O O . TYR A 1 198 ? 1.894 3.791 0.205 1.00 62.44 198 TYR A O 1
ATOM 1692 N N . GLY A 1 199 ? 1.496 5.731 1.213 1.00 56.28 199 GLY A N 1
ATOM 1693 C CA . GLY A 1 199 ? 2.445 5.468 2.311 1.00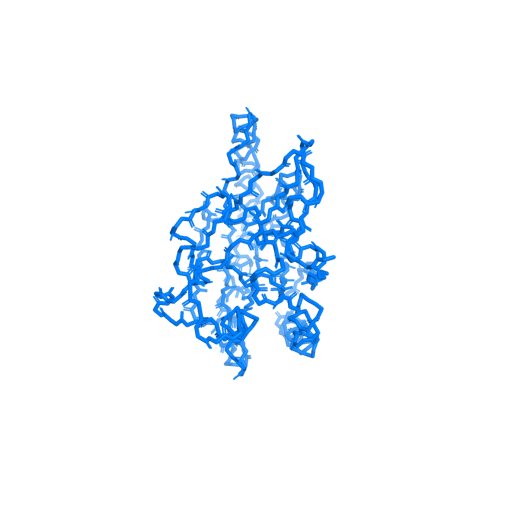 56.28 199 GLY A CA 1
ATOM 1694 C C . GLY A 1 199 ? 3.863 6.014 2.094 1.00 56.28 199 GLY A C 1
ATOM 1695 O O . GLY A 1 199 ? 4.702 5.902 2.986 1.00 56.28 199 GLY A O 1
ATOM 1696 N N . PHE A 1 200 ? 4.129 6.647 0.948 1.00 55.75 200 PHE A N 1
ATOM 1697 C CA . PHE A 1 200 ? 5.385 7.333 0.630 1.00 55.75 200 PHE A CA 1
ATOM 1698 C C . PHE A 1 200 ? 5.118 8.627 -0.151 1.00 55.75 200 PHE A C 1
ATOM 1700 O O . PHE A 1 200 ? 4.115 8.764 -0.854 1.00 55.75 200 PHE A O 1
ATOM 1707 N N . THR A 1 201 ? 5.997 9.613 0.005 1.00 52.16 201 THR A N 1
ATOM 1708 C CA . THR A 1 201 ? 5.926 10.897 -0.697 1.00 52.16 201 THR A CA 1
ATOM 1709 C C . THR A 1 201 ? 6.532 10.756 -2.090 1.00 52.16 201 THR A C 1
ATOM 1711 O O . THR A 1 201 ? 7.743 10.600 -2.227 1.00 52.16 201 THR A O 1
ATOM 1714 N N . ASN A 1 202 ? 5.711 10.858 -3.139 1.00 53.03 202 ASN A N 1
ATOM 1715 C CA . ASN A 1 202 ? 6.237 11.052 -4.491 1.00 53.03 202 ASN A CA 1
ATOM 1716 C C . ASN A 1 202 ? 7.030 12.369 -4.550 1.00 53.03 202 ASN A C 1
ATOM 1718 O O . ASN A 1 202 ? 6.611 13.396 -3.995 1.00 53.03 202 ASN A O 1
ATOM 1722 N N . LYS A 1 203 ? 8.184 12.348 -5.223 1.00 55.00 203 LYS A N 1
ATOM 1723 C CA . LYS A 1 203 ? 8.969 13.548 -5.541 1.00 55.00 203 LYS A CA 1
ATOM 1724 C C . LYS A 1 203 ? 8.273 14.348 -6.644 1.00 55.00 203 LYS A C 1
ATOM 1726 O O . LYS A 1 203 ? 8.705 14.344 -7.784 1.00 55.00 203 LYS A O 1
ATOM 1731 N N . ASN A 1 204 ? 7.167 15.006 -6.296 1.00 58.53 204 ASN A N 1
ATOM 1732 C CA . ASN A 1 204 ? 6.422 15.870 -7.210 1.00 58.53 204 ASN A CA 1
ATOM 1733 C C . ASN A 1 204 ? 6.751 17.350 -6.967 1.00 58.53 204 ASN A C 1
ATOM 1735 O O . ASN A 1 204 ? 6.975 17.773 -5.833 1.00 58.53 204 ASN A O 1
ATOM 1739 N N . GLU A 1 205 ? 6.663 18.160 -8.020 1.00 57.03 205 GLU A N 1
ATOM 1740 C CA . GLU A 1 205 ? 6.896 19.616 -8.001 1.00 57.03 205 GLU A CA 1
ATOM 1741 C C . GLU A 1 205 ? 5.986 20.374 -7.005 1.00 57.03 205 GLU A C 1
ATOM 1743 O O . GLU A 1 205 ? 6.339 21.442 -6.510 1.00 57.03 205 GLU A O 1
ATOM 1748 N N . ASN A 1 206 ? 4.855 19.777 -6.607 1.00 70.25 206 ASN A N 1
ATOM 1749 C CA . ASN A 1 206 ? 3.870 20.358 -5.684 1.00 70.25 206 ASN A CA 1
ATOM 1750 C C . ASN A 1 206 ? 4.046 19.966 -4.203 1.00 70.25 206 ASN A C 1
ATOM 1752 O O . ASN A 1 206 ? 3.126 20.157 -3.402 1.00 70.25 206 ASN A O 1
ATOM 1756 N N . GLN A 1 207 ? 5.205 19.433 -3.805 1.00 76.44 207 GLN A N 1
ATOM 1757 C CA . GLN A 1 207 ? 5.446 18.955 -2.434 1.00 76.44 207 GLN A CA 1
ATOM 1758 C C . GLN A 1 207 ? 5.101 19.979 -1.345 1.00 76.44 207 GLN A C 1
ATOM 1760 O O . GLN A 1 207 ? 4.470 19.623 -0.352 1.00 76.44 207 GLN A O 1
ATOM 1765 N N . LYS A 1 208 ? 5.440 21.260 -1.542 1.00 81.56 208 LYS A N 1
ATOM 1766 C CA . LYS A 1 208 ? 5.140 22.315 -0.556 1.00 81.56 208 LYS A CA 1
ATOM 1767 C C . LYS A 1 208 ? 3.636 22.511 -0.347 1.00 81.56 208 LYS A C 1
ATOM 1769 O O . LYS A 1 208 ? 3.190 22.651 0.788 1.00 81.56 208 LYS A O 1
ATOM 1774 N N . ALA A 1 209 ? 2.849 22.500 -1.423 1.00 83.06 209 ALA A N 1
ATOM 1775 C CA . ALA A 1 209 ? 1.400 22.668 -1.343 1.00 83.06 209 ALA A CA 1
ATOM 1776 C C . ALA A 1 209 ? 0.723 21.447 -0.698 1.00 83.06 209 ALA A C 1
ATOM 1778 O O . ALA A 1 209 ? -0.154 21.600 0.153 1.00 83.06 209 ALA A O 1
ATOM 1779 N N . ILE A 1 210 ? 1.168 20.238 -1.060 1.00 84.94 210 ILE A N 1
ATOM 1780 C CA . ILE A 1 210 ? 0.699 18.977 -0.466 1.00 84.94 210 ILE A CA 1
ATOM 1781 C C . ILE A 1 210 ? 0.956 18.964 1.043 1.00 84.94 210 ILE A C 1
ATOM 1783 O O . ILE A 1 210 ? 0.066 18.612 1.822 1.00 84.94 210 ILE A O 1
ATOM 1787 N N . GLU A 1 211 ? 2.148 19.398 1.446 1.00 86.12 211 GLU A N 1
ATOM 1788 C CA . GLU A 1 211 ? 2.567 19.450 2.841 1.00 86.12 211 GLU A CA 1
ATOM 1789 C C . GLU A 1 211 ? 1.751 20.460 3.656 1.00 86.12 211 GLU A C 1
ATOM 1791 O O . GLU A 1 211 ? 1.254 20.138 4.734 1.00 86.12 211 GLU A O 1
ATOM 1796 N N . GLN A 1 212 ? 1.516 21.661 3.122 1.00 88.38 212 GLN A N 1
ATOM 1797 C CA . GLN A 1 212 ? 0.664 22.652 3.785 1.00 88.38 212 GLN A CA 1
ATOM 1798 C C . GLN A 1 212 ? -0.769 22.146 3.986 1.00 88.38 212 GLN A C 1
ATOM 1800 O O . GLN A 1 212 ? -1.358 22.355 5.047 1.00 88.38 212 GLN A O 1
ATOM 1805 N N . GLN A 1 213 ? -1.339 21.464 2.989 1.00 89.50 213 GLN A N 1
ATOM 1806 C CA . GLN A 1 213 ? -2.679 20.885 3.109 1.00 89.50 213 GLN A CA 1
ATOM 1807 C C . GLN A 1 213 ? -2.722 19.734 4.115 1.00 89.50 213 GLN A C 1
ATOM 1809 O O . GLN A 1 213 ? -3.690 19.612 4.864 1.00 89.50 213 GLN A O 1
ATOM 1814 N N . ARG A 1 214 ? -1.657 18.929 4.189 1.00 91.38 214 ARG A N 1
ATOM 1815 C CA . ARG A 1 214 ? -1.520 17.870 5.193 1.00 91.38 214 ARG A CA 1
ATOM 1816 C C . ARG A 1 214 ? -1.547 18.439 6.609 1.00 91.38 214 ARG A C 1
ATOM 1818 O O . ARG A 1 214 ? -2.296 17.945 7.448 1.00 91.38 214 ARG A O 1
ATOM 1825 N N . LEU A 1 215 ? -0.765 19.490 6.866 1.00 92.50 215 LEU A N 1
ATOM 1826 C CA . LEU A 1 215 ? -0.719 20.150 8.174 1.00 92.50 215 LEU A CA 1
ATOM 1827 C C . LEU A 1 215 ? -2.098 20.686 8.582 1.00 92.50 215 LEU A C 1
ATOM 1829 O O . LEU A 1 215 ? -2.547 20.421 9.696 1.00 92.50 215 LEU A O 1
ATOM 1833 N N . LYS A 1 216 ? -2.818 21.335 7.656 1.00 92.88 216 LYS A N 1
ATOM 1834 C CA . LYS A 1 216 ? -4.200 21.794 7.887 1.00 92.88 216 LYS A CA 1
ATOM 1835 C C . LYS A 1 216 ? -5.155 20.639 8.190 1.00 92.88 216 LYS A C 1
ATOM 1837 O O . LYS A 1 216 ? -5.968 20.734 9.105 1.00 92.88 216 LYS A O 1
ATOM 1842 N N . ALA A 1 217 ? -5.057 19.538 7.448 1.00 93.44 217 ALA A N 1
ATOM 1843 C CA . ALA A 1 217 ? -5.894 18.361 7.665 1.00 93.44 217 ALA A CA 1
ATOM 1844 C C . ALA A 1 217 ? -5.660 17.735 9.053 1.00 93.44 217 ALA A C 1
ATOM 1846 O O . ALA A 1 217 ? -6.617 17.340 9.718 1.00 93.44 217 ALA A O 1
ATOM 1847 N N . ILE A 1 218 ? -4.406 17.695 9.518 1.00 93.94 218 ILE A N 1
ATOM 1848 C CA . ILE A 1 218 ? -4.054 17.233 10.870 1.00 93.94 218 ILE A CA 1
ATOM 1849 C C . ILE A 1 218 ? -4.605 18.178 11.936 1.00 93.94 218 ILE A C 1
ATOM 1851 O O . ILE A 1 218 ? -5.154 17.715 12.934 1.00 93.94 218 ILE A O 1
ATOM 1855 N N . GLU A 1 219 ? -4.481 19.490 11.741 1.00 93.69 219 GLU A N 1
ATOM 1856 C CA . GLU A 1 219 ? -5.019 20.479 12.675 1.00 93.69 219 GLU A CA 1
ATOM 1857 C C . GLU A 1 219 ? -6.540 20.343 12.824 1.00 93.69 219 GLU A C 1
ATOM 1859 O O . GLU A 1 219 ? -7.045 20.246 13.944 1.00 93.69 219 GLU A O 1
ATOM 1864 N N . LEU A 1 220 ? -7.263 20.232 11.707 1.00 93.06 220 LEU A N 1
ATOM 1865 C CA . LEU A 1 220 ? -8.706 19.987 11.706 1.00 93.06 220 LEU A CA 1
ATOM 1866 C C . LEU A 1 220 ? -9.055 18.662 12.393 1.00 93.06 220 LEU A C 1
ATOM 1868 O O . LEU A 1 220 ? -9.976 18.612 13.206 1.00 93.06 220 LEU A O 1
ATOM 1872 N N . GLN A 1 221 ? -8.294 17.595 12.133 1.00 93.81 221 GLN A N 1
ATOM 1873 C CA . GLN A 1 221 ? -8.510 16.316 12.807 1.00 93.81 221 GLN A CA 1
ATOM 1874 C C . GLN A 1 221 ? -8.280 16.418 14.321 1.00 93.81 221 GLN A C 1
ATOM 1876 O O . GLN A 1 221 ? -9.031 15.839 15.102 1.00 93.81 221 GLN A O 1
ATOM 1881 N N . ASN A 1 222 ? -7.284 17.188 14.759 1.00 93.44 222 ASN A N 1
ATOM 1882 C CA . ASN A 1 222 ? -7.054 17.443 16.178 1.00 93.44 222 ASN A CA 1
ATOM 1883 C C . ASN A 1 222 ? -8.223 18.191 16.825 1.00 93.44 222 ASN A C 1
ATOM 1885 O O . ASN A 1 222 ? -8.537 17.925 17.983 1.00 93.44 222 ASN A O 1
ATOM 1889 N N . GLN A 1 223 ? -8.875 19.106 16.106 1.00 92.19 223 GLN A N 1
ATOM 1890 C CA . GLN A 1 223 ? -10.077 19.783 16.598 1.00 92.19 223 GLN A CA 1
ATOM 1891 C C . GLN A 1 223 ? -11.251 18.805 16.739 1.00 92.19 223 GLN A C 1
ATOM 1893 O O . GLN A 1 223 ? -11.911 18.811 17.777 1.00 92.19 223 GLN A O 1
ATOM 1898 N N . VAL A 1 224 ? -11.460 17.915 15.760 1.00 91.12 224 VAL A N 1
ATOM 1899 C CA . VAL A 1 224 ? -12.479 16.849 15.835 1.00 91.12 224 VAL A CA 1
ATOM 1900 C C . VAL A 1 224 ? -12.224 15.924 17.027 1.00 91.12 224 VAL A C 1
ATOM 1902 O O . VAL A 1 224 ? -13.139 15.649 17.800 1.00 91.12 224 VAL A O 1
ATOM 1905 N N . ASP A 1 225 ? -10.975 15.498 17.225 1.00 90.75 225 ASP A N 1
ATOM 1906 C CA . ASP A 1 225 ? -10.599 14.623 18.340 1.00 90.75 225 ASP A CA 1
ATOM 1907 C C . ASP A 1 225 ? -10.759 15.316 19.713 1.00 90.75 225 ASP A C 1
ATOM 1909 O O . ASP A 1 225 ? -11.067 14.649 20.702 1.00 90.75 225 ASP A O 1
ATOM 1913 N N . LYS A 1 226 ? -10.555 16.644 19.791 1.00 87.38 226 LYS A N 1
ATOM 1914 C CA . LYS A 1 226 ? -10.710 17.454 21.019 1.00 87.38 226 LYS A CA 1
ATOM 1915 C C . LYS A 1 226 ? -12.158 17.810 21.340 1.00 87.38 226 LYS A C 1
ATOM 1917 O O . LYS A 1 226 ? -12.495 17.908 22.516 1.00 87.38 226 LYS A O 1
ATOM 1922 N N . GLY A 1 227 ? -13.003 17.996 20.323 1.00 74.19 227 GLY A N 1
ATOM 1923 C CA . GLY A 1 227 ? -14.434 18.289 20.483 1.00 74.19 227 GLY A CA 1
ATOM 1924 C C . GLY A 1 227 ? -15.211 17.183 21.207 1.00 74.19 227 GLY A C 1
ATOM 1925 O O . GLY A 1 227 ? -16.366 17.375 21.569 1.00 74.19 227 GLY A O 1
ATOM 1926 N N . ILE A 1 228 ? -14.562 16.043 21.453 1.00 59.28 228 ILE A N 1
ATOM 1927 C CA . ILE A 1 228 ? -15.069 14.906 22.213 1.00 59.28 228 ILE A CA 1
ATOM 1928 C C . ILE A 1 228 ? -14.244 14.807 23.495 1.00 59.28 228 ILE A C 1
ATOM 1930 O O . ILE A 1 228 ? -13.441 13.892 23.700 1.00 59.28 228 ILE A O 1
ATOM 1934 N N . SER A 1 229 ? -14.435 15.773 24.396 1.00 43.91 229 SER A N 1
ATOM 1935 C CA . SER A 1 229 ? -14.344 15.424 25.808 1.00 43.91 229 SER A CA 1
ATOM 1936 C C . SER A 1 229 ? -15.589 14.590 26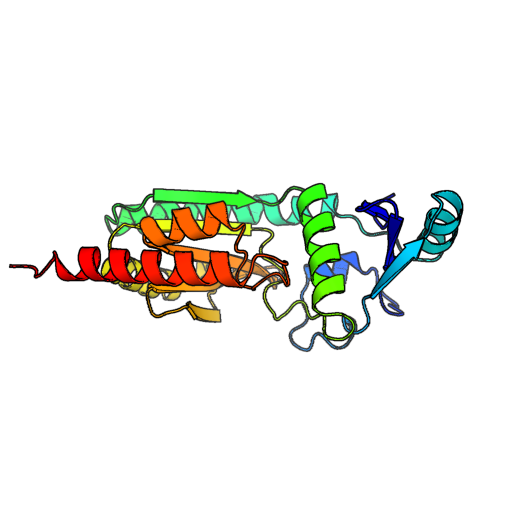.101 1.00 43.91 229 SER A C 1
ATOM 1938 O O . SER A 1 229 ? -16.715 15.082 26.123 1.00 43.91 229 SER A O 1
ATOM 1940 N N . ILE A 1 230 ? -15.398 13.276 26.186 1.00 40.47 230 ILE A N 1
ATOM 1941 C CA . ILE A 1 230 ? -16.454 12.356 26.604 1.00 40.47 230 ILE A CA 1
ATOM 1942 C C . ILE A 1 230 ? -16.840 12.787 28.024 1.00 40.47 230 ILE A C 1
ATOM 1944 O O . ILE A 1 230 ? -16.014 12.691 28.933 1.00 40.47 230 ILE A O 1
ATOM 1948 N N . ARG A 1 231 ? -18.045 13.349 28.167 1.00 31.88 231 ARG A N 1
ATOM 1949 C CA . ARG A 1 231 ? -18.791 13.357 29.427 1.00 31.88 231 ARG A CA 1
ATOM 1950 C C . ARG A 1 231 ? -19.327 11.959 29.690 1.00 31.88 231 ARG A C 1
ATOM 1952 O O . ARG A 1 231 ? -19.744 11.316 28.700 1.00 31.88 231 ARG A O 1
#

Foldseek 3Di:
DLQWDADPQWIKGKDFPPDPDAVQVCLAQFDPVQPRRFAIAIDTDNDPVVSVVVNVVDHDHDLQVSLVVCVVVLVVVVVVLVVLCVVVVPPWDKDKDQDDSVRLSVLVNLQCHVQPRNDGCVPQSQQNIEIETEDQEQVSLVVSVVSCVPPVQQQFDDWDDDPSRKIWTWHAHPSNRIHIYIYHNNLVVVLCVVLVPSPDDDPDPCVVVSVVSNVVSVVVSVVSNVVDPPD

pLDDT: mean 83.23, std 15.4, range [31.88, 97.88]